Protein AF-A0A1I7YTK5-F1 (afdb_monomer)

Nearest PDB structures (foldseek):
  6ce1-assembly1_A-2  TM=3.017E-01  e=7.268E+00  Homo sapiens

Foldseek 3Di:
DDDDDDDDDDDDDPDPVPVVVVVVVVVDPPDDQDWDKAWDQWAQPDADKDWDDWDPDPVRLRVVLLVVVAQWWKWFDDDNITTIIHTPDRPDTDLDGDPGMIIMTIDNPDSPPVCVVDPVNQDFDDPVPDPDDGRRDPPVQLVPPDDDPDPPVVVVVSVVVSVVCCVSCVPCVNDVDDDDDDDDDDDDDPDPDDDLLVLLCVQPVVQWAFWWWWAQPVLRAIAIARDPVVQVPDPRIDTDDTQFIFRFVVSCVVRVVSCCVSQVQWAFWWFWDAVNYTDTDRDPDDPDPRTDTPTGTTTFAADACRSHQHQFWWWKAFPVSGYIDIHSDPVVVVCCQPPPPRGDPPGIDGPGTRTTGHHPPD

Radius of gyration: 27.4 Å; Cα contacts (8 Å, |Δi|>4): 571; chains: 1; bounding box: 79×46×79 Å

pLDDT: mean 74.3, std 21.89, range [24.55, 97.94]

Secondary structure (DSSP, 8-state):
--------------SSHHHHHHHHHHH---------EEEE-SEEEE--EEEEEEESSHHHHHHHHHHTT-SEEEEEEETTEEEEEEES---EEESSPPSSEEEEEE--S-TTSGGGG-GGG--B---TT-SS---B-THHHHH--SPP-S-HHHHHHHHHHHHHHHHHHSSTTTS--------------------HHHHHIIIIITS-EEEEEEEETTTTEEEEES-HHHHHTSTTEEE----EEEEEHHHHHHTHHHHHHH-TTPEEEEEEESSS-EEEES-S--SSTT-EEEEEEEEEBSSTTGGG--EEEEEEEETTTTEEEEES-HHHHHHHHHH-TTTSBTTEEEEEEEEEEB-S--

Mean predicted aligned error: 18.05 Å

Sequence (362 aa):
MAYVCRTSLPMMLLLRLHYLLRLMVLGSCVGAVRVRYSWVPVKIKAGFRDNKDFVANKEDCMLKAFGMRKIGFELEKDKDRLRCWILTEIQSFKGELSTNRDTYLIDLRDPNDEQCAKSSDIDGIWDRNSTNWPLLLVRKFFEGKEKCDLPSEMCVKMEKLRIHCRKKANNPKCVEEPKATTTTTSTTTTTTTLSREDEIKKYVLSNIETLYRAYNAKTAKHSYYYDEDKLNMFPGYAKQKAIGKALPYKAYEENIENIARLCPELVTIYDHHWQGMYVLNDAPKMPRPFWNIIGPFMMAATTKGYCKANIPVYRINSNTVNNAFYTTNKQDYNKMKTEDDRYKPGAGDDFGIVFYIWSTSY

Solvent-accessible surface area (backbone atoms only — not comparable to full-atom values): 21537 Å² total; per-residue (Å²): 139,89,84,86,83,88,81,89,80,85,93,82,74,88,77,76,45,63,66,55,47,58,53,50,68,72,73,64,76,80,70,84,86,53,80,52,65,31,74,43,88,42,31,74,67,44,59,54,64,49,83,45,69,77,35,95,50,67,67,57,42,50,51,54,22,51,77,68,73,29,59,20,35,35,40,34,62,58,84,98,40,37,35,27,32,36,37,77,42,83,74,43,73,33,94,51,68,49,93,53,47,51,33,34,37,40,58,84,66,69,56,81,40,77,69,74,70,42,69,88,75,60,52,47,65,85,60,92,82,53,95,64,76,64,64,60,55,55,57,70,79,54,62,62,83,64,84,73,85,57,62,68,73,55,37,53,52,50,46,52,49,30,52,50,45,49,67,53,46,72,28,74,90,68,37,91,72,81,91,76,93,76,91,79,87,81,83,84,75,88,71,84,78,70,53,72,66,57,48,45,43,66,63,47,66,70,49,45,40,54,28,34,33,28,40,20,80,91,69,67,36,42,38,64,44,58,57,65,68,66,54,68,68,42,88,70,43,45,82,51,73,66,57,35,20,35,32,38,35,68,54,43,63,80,38,40,75,59,42,48,71,77,40,64,76,53,40,55,27,26,34,25,41,44,94,93,29,49,44,84,36,72,60,97,70,72,98,54,102,68,61,47,71,76,43,78,44,26,44,36,20,75,46,81,50,46,92,66,12,60,40,52,32,34,38,39,29,21,69,76,66,66,28,61,48,74,38,50,50,66,64,62,50,50,43,40,43,72,72,34,80,48,34,18,86,90,30,24,52,83,59,52,70,73,34,13,31,28,67,85,79,128

InterPro domains:
  IPR043708 Domain of unknown function DUF5648 [PF18885] (211-339)

Organism: NCBI:txid37863

Structure (mmCIF, N/CA/C/O backbone):
data_AF-A0A1I7YTK5-F1
#
_entry.id   AF-A0A1I7YTK5-F1
#
loop_
_atom_site.group_PDB
_atom_site.id
_atom_site.type_symbol
_atom_site.label_atom_id
_atom_site.label_alt_id
_atom_site.label_comp_id
_atom_site.label_asym_id
_atom_site.label_entity_id
_atom_site.label_seq_id
_atom_site.pdbx_PDB_ins_code
_atom_site.Cartn_x
_atom_site.Cartn_y
_atom_site.Cartn_z
_atom_site.occupancy
_atom_site.B_iso_or_equiv
_atom_site.auth_seq_id
_atom_site.auth_comp_id
_atom_site.auth_asym_id
_atom_site.auth_atom_id
_atom_site.pdbx_PDB_model_num
ATOM 1 N N . MET A 1 1 ? 19.964 -10.242 36.909 1.00 28.56 1 MET A N 1
ATOM 2 C CA . MET A 1 1 ? 21.222 -9.895 36.211 1.00 28.56 1 MET A CA 1
ATOM 3 C C . MET A 1 1 ? 21.836 -11.209 35.757 1.00 28.56 1 MET A C 1
ATOM 5 O O . MET A 1 1 ? 22.184 -12.006 36.616 1.00 28.56 1 MET A O 1
ATOM 9 N N . ALA A 1 2 ? 21.839 -11.507 34.457 1.00 24.92 2 ALA A N 1
ATOM 10 C CA . ALA A 1 2 ? 22.414 -12.749 33.941 1.00 24.92 2 ALA A CA 1
ATOM 11 C C . ALA A 1 2 ? 23.827 -12.461 33.426 1.00 24.92 2 ALA A C 1
ATOM 13 O O . ALA A 1 2 ? 24.011 -11.574 32.594 1.00 24.92 2 ALA A O 1
ATOM 14 N N . TYR A 1 3 ? 24.813 -13.189 33.943 1.00 25.97 3 TYR A N 1
ATOM 15 C CA . TYR A 1 3 ? 26.183 -13.162 33.447 1.00 25.97 3 TYR A CA 1
ATOM 16 C C . TYR A 1 3 ? 26.381 -14.400 32.580 1.00 25.97 3 TYR A C 1
ATOM 18 O O . TYR A 1 3 ? 26.286 -15.519 33.078 1.00 25.97 3 TYR A O 1
ATOM 26 N N . VAL A 1 4 ? 26.653 -14.217 31.290 1.00 26.78 4 VAL A N 1
ATOM 27 C CA . VAL A 1 4 ? 27.060 -15.317 30.410 1.00 26.78 4 VAL A CA 1
ATOM 28 C C . VAL A 1 4 ? 28.472 -15.015 29.940 1.00 26.78 4 VAL A C 1
ATOM 30 O O . VAL A 1 4 ? 28.680 -14.194 29.054 1.00 26.78 4 VAL A O 1
ATOM 33 N N . CYS A 1 5 ? 29.446 -15.666 30.572 1.00 24.55 5 CYS A N 1
ATOM 34 C CA . CYS A 1 5 ? 30.845 -15.607 30.174 1.00 24.55 5 CYS A CA 1
ATOM 35 C C . CYS A 1 5 ? 31.200 -16.962 29.552 1.00 24.55 5 CYS A C 1
ATOM 37 O O . CYS A 1 5 ? 31.205 -17.980 30.243 1.00 24.55 5 CYS A O 1
ATOM 39 N N . ARG A 1 6 ? 31.426 -17.000 28.235 1.00 27.48 6 ARG A N 1
ATOM 40 C CA . ARG A 1 6 ? 31.892 -18.201 27.529 1.00 27.48 6 ARG A CA 1
ATOM 41 C C . ARG A 1 6 ? 33.383 -18.037 27.269 1.00 27.48 6 ARG A C 1
ATOM 43 O O . ARG A 1 6 ? 33.771 -17.276 26.390 1.00 27.48 6 ARG A O 1
ATOM 50 N N . THR A 1 7 ? 34.209 -18.758 28.016 1.00 30.70 7 THR A N 1
ATOM 51 C CA . THR A 1 7 ? 35.644 -18.871 27.748 1.00 30.70 7 THR A CA 1
ATOM 52 C C . THR A 1 7 ? 35.988 -20.331 27.482 1.00 30.70 7 THR A C 1
ATOM 54 O O . THR A 1 7 ? 35.776 -21.201 28.321 1.00 30.70 7 THR A O 1
ATOM 57 N N . SER A 1 8 ? 36.510 -20.612 26.287 1.00 35.53 8 SER A N 1
ATOM 58 C CA . SER A 1 8 ? 37.265 -21.834 26.013 1.00 35.53 8 SER A CA 1
ATOM 59 C C . SER A 1 8 ? 38.739 -21.458 25.939 1.00 35.53 8 SER A C 1
ATOM 61 O O . SER A 1 8 ? 39.108 -20.664 25.077 1.00 35.53 8 SER A O 1
ATOM 63 N N . LEU A 1 9 ? 39.577 -22.024 26.803 1.00 30.12 9 LEU A N 1
ATOM 64 C CA . LEU A 1 9 ? 41.024 -22.073 26.594 1.00 30.12 9 LEU A CA 1
ATOM 65 C C . LEU A 1 9 ? 41.603 -23.332 27.254 1.00 30.12 9 LEU A C 1
ATOM 67 O O . LEU A 1 9 ? 41.048 -23.805 28.249 1.00 30.12 9 LEU A O 1
ATOM 71 N N . PRO A 1 10 ? 42.679 -23.901 26.679 1.00 37.31 10 PRO A N 1
ATOM 72 C CA . PRO A 1 10 ? 43.205 -25.190 27.065 1.00 37.31 10 PRO A CA 1
ATOM 73 C C . PRO A 1 10 ? 44.098 -25.081 28.301 1.00 37.31 10 PRO A C 1
ATOM 75 O O . PRO A 1 10 ? 44.711 -24.061 28.609 1.00 37.31 10 PRO A O 1
ATOM 78 N N . MET A 1 11 ? 44.126 -26.196 29.011 1.00 41.75 11 MET A N 1
ATOM 79 C CA . MET A 1 11 ? 44.779 -26.430 30.283 1.00 41.75 11 MET A CA 1
ATOM 80 C C . MET A 1 11 ? 46.291 -26.585 30.087 1.00 41.75 11 MET A C 1
ATOM 82 O O . MET A 1 11 ? 46.703 -27.575 29.501 1.00 41.75 11 MET A O 1
ATOM 86 N N . MET A 1 12 ? 47.108 -25.647 30.586 1.00 39.41 12 MET A N 1
ATOM 87 C CA . MET A 1 12 ? 48.430 -25.927 31.179 1.00 39.41 12 MET A CA 1
ATOM 88 C C . MET A 1 12 ? 49.042 -24.676 31.853 1.00 39.41 12 MET A C 1
ATOM 90 O O . MET A 1 12 ? 48.881 -23.558 31.376 1.00 39.41 12 MET A O 1
ATOM 94 N N . LEU A 1 13 ? 49.773 -24.916 32.953 1.00 38.78 13 LEU A N 1
ATOM 95 C CA . LEU A 1 13 ? 50.497 -23.995 33.858 1.00 38.78 13 LEU A CA 1
ATOM 96 C C . LEU A 1 13 ? 49.686 -23.241 34.944 1.00 38.78 13 LEU A C 1
ATOM 98 O O . LEU A 1 13 ? 49.447 -22.036 34.894 1.00 38.78 13 LEU A O 1
ATOM 102 N N . LEU A 1 14 ? 49.383 -23.967 36.024 1.00 51.09 14 LEU A N 1
ATOM 103 C CA . LEU A 1 14 ? 49.039 -23.462 37.363 1.00 51.09 14 LEU A CA 1
ATOM 104 C C . LEU A 1 14 ? 50.363 -23.216 38.116 1.00 51.09 14 LEU A C 1
ATOM 106 O O . LEU A 1 14 ? 51.122 -24.151 38.313 1.00 51.09 14 LEU A O 1
ATOM 110 N N . LEU A 1 15 ? 50.809 -21.996 38.426 1.00 46.62 15 LEU A N 1
ATOM 111 C CA . LEU A 1 15 ? 50.506 -21.357 39.716 1.00 46.62 15 LEU A CA 1
ATOM 112 C C . LEU A 1 15 ? 50.834 -19.844 39.752 1.00 46.62 15 LEU A C 1
ATOM 114 O O . LEU A 1 15 ? 50.476 -19.170 40.711 1.00 46.62 15 LEU A O 1
ATOM 118 N N . ARG A 1 16 ? 51.443 -19.262 38.706 1.00 46.44 16 ARG A N 1
ATOM 119 C CA . ARG A 1 16 ? 51.562 -17.788 38.552 1.00 46.44 16 ARG A CA 1
ATOM 120 C C . ARG A 1 16 ? 50.394 -17.161 37.783 1.00 46.44 16 ARG A C 1
ATOM 122 O O . ARG A 1 16 ? 50.260 -15.942 37.726 1.00 46.44 16 ARG A O 1
ATOM 129 N N . LEU A 1 17 ? 49.505 -18.001 37.252 1.00 46.16 17 LEU A N 1
ATOM 130 C CA . LEU A 1 17 ? 48.358 -17.588 36.453 1.00 46.16 17 LEU A CA 1
ATOM 131 C C . LEU A 1 17 ? 47.194 -17.050 37.298 1.00 46.16 17 LEU A C 1
ATOM 133 O O . LEU A 1 17 ? 46.368 -16.329 36.769 1.00 46.16 17 LEU A O 1
ATOM 137 N N . HIS A 1 18 ? 47.112 -17.340 38.603 1.00 51.06 18 HIS A N 1
ATOM 138 C CA . HIS A 1 18 ? 45.971 -16.895 39.423 1.00 51.06 18 HIS A CA 1
ATOM 139 C C . HIS A 1 18 ? 45.934 -15.376 39.650 1.00 51.06 18 HIS A C 1
ATOM 141 O O . HIS A 1 18 ? 44.851 -14.793 39.693 1.00 51.06 18 HIS A O 1
ATOM 147 N N . TYR A 1 19 ? 47.094 -14.717 39.738 1.00 47.41 19 TYR A N 1
ATOM 148 C CA . TYR A 1 19 ? 47.154 -13.260 39.906 1.00 47.41 19 TYR A CA 1
ATOM 149 C C . TYR A 1 19 ? 46.875 -12.523 38.584 1.00 47.41 19 TYR A C 1
ATOM 151 O O . TYR A 1 19 ? 46.147 -11.533 38.564 1.00 47.41 19 TYR A O 1
ATOM 159 N N . LEU A 1 20 ? 47.362 -13.067 37.460 1.00 50.50 20 LEU A N 1
ATOM 160 C CA . LEU A 1 20 ? 47.074 -12.552 36.117 1.00 50.50 20 LEU A CA 1
ATOM 161 C C . LEU A 1 20 ? 45.645 -12.875 35.645 1.00 50.50 20 LEU A C 1
ATOM 163 O O . LEU A 1 20 ? 45.037 -12.032 34.995 1.00 50.50 20 LEU A O 1
ATOM 167 N N . LEU A 1 21 ? 45.051 -14.016 36.027 1.00 48.88 21 LEU A N 1
ATOM 168 C CA . LEU A 1 21 ? 43.628 -14.289 35.780 1.00 48.88 21 LEU A CA 1
ATOM 169 C C . LEU A 1 21 ? 42.733 -13.336 36.571 1.00 48.88 21 LEU A C 1
ATOM 171 O O . LEU A 1 21 ? 41.744 -12.868 36.024 1.00 48.88 21 LEU A O 1
ATOM 175 N N . ARG A 1 22 ? 43.065 -13.002 37.827 1.00 46.09 22 ARG A N 1
ATOM 176 C CA . ARG A 1 22 ? 42.280 -12.013 38.589 1.00 46.09 22 ARG A CA 1
ATOM 177 C C . ARG A 1 22 ? 42.326 -10.619 37.955 1.00 46.09 22 ARG A C 1
ATOM 179 O O . ARG A 1 22 ? 41.305 -9.940 37.954 1.00 46.09 22 ARG A O 1
ATOM 186 N N . LEU A 1 23 ? 43.456 -10.222 37.365 1.00 45.12 23 LEU A N 1
ATOM 187 C CA . LEU A 1 23 ? 43.572 -8.966 36.609 1.00 45.12 23 LEU A CA 1
ATOM 188 C C . LEU A 1 23 ? 42.879 -9.028 35.234 1.00 45.12 23 LEU A C 1
ATOM 190 O O . LEU A 1 23 ? 42.237 -8.057 34.841 1.00 45.12 23 LEU A O 1
ATOM 194 N N . MET A 1 24 ? 42.913 -10.164 34.528 1.00 46.66 24 MET A N 1
ATOM 195 C CA . MET A 1 24 ? 42.214 -10.315 33.241 1.00 46.66 24 MET A CA 1
ATOM 196 C C . MET A 1 24 ? 40.690 -10.466 33.376 1.00 46.66 24 MET A C 1
ATOM 198 O O . MET A 1 24 ? 39.962 -9.998 32.502 1.00 46.66 24 MET A O 1
ATOM 202 N N . VAL A 1 25 ? 40.187 -11.017 34.488 1.00 47.34 25 VAL A N 1
ATOM 203 C CA . VAL A 1 25 ? 38.741 -11.086 34.781 1.00 47.34 25 VAL A CA 1
ATOM 204 C C . VAL A 1 25 ? 38.149 -9.700 35.087 1.00 47.34 25 VAL A C 1
ATOM 206 O O . VAL A 1 25 ? 36.967 -9.480 34.844 1.00 47.34 25 VAL A O 1
ATOM 209 N N . LEU A 1 26 ? 38.956 -8.732 35.539 1.00 40.50 26 LEU A N 1
ATOM 210 C CA . LEU A 1 26 ? 38.514 -7.343 35.743 1.00 40.50 26 LEU A CA 1
ATOM 211 C C . LEU A 1 26 ? 38.653 -6.459 34.489 1.00 40.50 26 LEU A C 1
ATOM 213 O O . LEU A 1 26 ? 38.004 -5.420 34.408 1.00 40.50 26 LEU A O 1
ATOM 217 N N . GLY A 1 27 ? 39.468 -6.860 33.508 1.00 43.03 27 GLY A N 1
ATOM 218 C CA . GLY A 1 27 ? 39.818 -6.033 32.344 1.00 43.03 27 GLY A CA 1
ATOM 219 C C . GLY A 1 27 ? 39.028 -6.298 31.058 1.00 43.03 27 GLY A C 1
ATOM 220 O O . GLY A 1 27 ? 39.276 -5.630 30.060 1.00 43.03 27 GLY A O 1
ATOM 221 N N . SER A 1 28 ? 38.109 -7.270 31.033 1.00 40.69 28 SER A N 1
ATOM 222 C CA . SER A 1 28 ? 37.437 -7.680 29.786 1.00 40.69 28 SER A CA 1
ATOM 223 C C . SER A 1 28 ? 35.955 -8.047 29.942 1.00 40.69 28 SER A C 1
ATOM 225 O O . SER A 1 28 ? 35.427 -8.895 29.228 1.00 40.69 28 SER A O 1
ATOM 227 N N . CYS A 1 29 ? 35.225 -7.331 30.803 1.00 39.88 29 CYS A N 1
ATOM 228 C CA . CYS A 1 29 ? 33.770 -7.219 30.658 1.00 39.88 29 CYS A CA 1
ATOM 229 C C . CYS A 1 29 ? 33.456 -6.245 29.512 1.00 39.88 29 CYS A C 1
ATOM 231 O O . CYS A 1 29 ? 33.047 -5.106 29.733 1.00 39.88 29 CYS A O 1
ATOM 233 N N . VAL A 1 30 ? 33.690 -6.686 28.275 1.00 46.41 30 VAL A N 1
ATOM 234 C CA . VAL A 1 30 ? 33.248 -5.979 27.070 1.00 46.41 30 VAL A CA 1
ATOM 235 C C . VAL A 1 30 ? 31.716 -6.023 27.052 1.00 46.41 30 VAL A C 1
ATOM 237 O O . VAL A 1 30 ? 31.125 -7.035 26.700 1.00 46.41 30 VAL A O 1
ATOM 240 N N . GLY A 1 31 ? 31.089 -4.935 27.507 1.00 55.41 31 GLY A N 1
ATOM 241 C CA . GLY A 1 31 ? 29.672 -4.607 27.315 1.00 55.41 31 GLY A CA 1
ATOM 242 C C . GLY A 1 31 ? 28.661 -5.599 27.899 1.00 55.41 31 GLY A C 1
ATOM 243 O O . GLY A 1 31 ? 28.157 -6.475 27.200 1.00 55.41 31 GLY A O 1
ATOM 244 N N . ALA A 1 32 ? 28.262 -5.417 29.161 1.00 63.09 32 ALA A N 1
ATOM 245 C CA . ALA A 1 32 ? 27.055 -6.072 29.665 1.00 63.09 32 ALA A CA 1
ATOM 246 C C . ALA A 1 32 ? 25.820 -5.504 28.940 1.00 63.09 32 ALA A C 1
ATOM 248 O O . ALA A 1 32 ? 25.505 -4.324 29.088 1.00 63.09 32 ALA A O 1
ATOM 249 N N . VAL A 1 33 ? 25.107 -6.339 28.179 1.00 69.62 33 VAL A N 1
ATOM 250 C CA . VAL A 1 33 ? 23.875 -5.930 27.488 1.00 69.62 33 VAL A CA 1
ATOM 251 C C . VAL A 1 33 ? 22.766 -5.709 28.519 1.00 69.62 33 VAL A C 1
ATOM 253 O O . VAL A 1 33 ? 22.344 -6.641 29.207 1.00 69.62 33 VAL A O 1
ATOM 256 N N . ARG A 1 34 ? 22.282 -4.468 28.627 1.00 73.88 34 ARG A N 1
ATOM 257 C CA . ARG A 1 34 ? 21.150 -4.092 29.484 1.00 73.88 34 ARG A CA 1
ATOM 258 C C . ARG A 1 34 ? 19.881 -4.020 28.645 1.00 73.88 34 ARG A C 1
ATOM 260 O O . ARG A 1 34 ? 19.768 -3.170 27.778 1.00 73.88 34 ARG A O 1
ATOM 267 N N . VAL A 1 35 ? 18.914 -4.896 28.906 1.00 73.62 35 VAL A N 1
ATOM 268 C CA . VAL A 1 35 ? 17.623 -4.884 28.200 1.00 73.62 35 VAL A CA 1
ATOM 269 C C . VAL A 1 35 ? 16.539 -4.372 29.144 1.00 73.62 35 VAL A C 1
ATOM 271 O O . VAL A 1 35 ? 16.323 -4.952 30.210 1.00 73.62 35 VAL A O 1
ATOM 274 N N . ARG A 1 36 ? 15.851 -3.293 28.755 1.00 78.31 36 ARG A N 1
ATOM 275 C CA . ARG A 1 36 ? 14.663 -2.791 29.462 1.00 78.31 36 ARG A CA 1
ATOM 276 C C . ARG A 1 36 ? 13.427 -3.532 28.950 1.00 78.31 36 ARG A C 1
ATOM 278 O O . ARG A 1 36 ? 13.271 -3.743 27.748 1.00 78.31 36 ARG A O 1
ATOM 285 N N . TYR A 1 37 ? 12.544 -3.931 29.857 1.00 81.94 37 TYR A N 1
ATOM 286 C CA . TYR A 1 37 ? 11.303 -4.620 29.511 1.00 81.94 37 TYR A CA 1
ATOM 287 C C . TYR A 1 37 ? 10.185 -4.279 30.501 1.00 81.94 37 TYR A C 1
ATOM 289 O O . TYR A 1 37 ? 10.437 -3.783 31.597 1.00 81.94 37 TYR A O 1
ATOM 297 N N . SER A 1 38 ? 8.940 -4.531 30.109 1.00 79.56 38 SER A N 1
ATOM 298 C CA . SER A 1 38 ? 7.736 -4.297 30.912 1.00 79.56 38 SER A CA 1
ATOM 299 C C . SER A 1 38 ? 6.816 -5.507 30.849 1.00 79.56 38 SER A C 1
ATOM 301 O O . SER A 1 38 ? 6.538 -6.008 29.764 1.00 79.56 38 SER A O 1
ATOM 303 N N . TRP A 1 39 ? 6.329 -5.975 31.998 1.00 83.56 39 TRP A N 1
ATOM 304 C CA . TRP A 1 39 ? 5.303 -7.019 32.053 1.00 83.56 39 TRP A CA 1
ATOM 305 C C . TRP A 1 39 ? 3.930 -6.443 31.703 1.00 83.56 39 TRP A C 1
ATOM 307 O O . TRP A 1 39 ? 3.589 -5.328 32.098 1.00 83.56 39 TRP A O 1
ATOM 317 N N . VAL A 1 40 ? 3.144 -7.209 30.954 1.00 80.19 40 VAL A N 1
ATOM 318 C CA . VAL A 1 40 ? 1.818 -6.826 30.483 1.00 80.19 40 VAL A CA 1
ATOM 319 C C . VAL A 1 40 ? 0.800 -7.842 31.009 1.00 80.19 40 VAL A C 1
ATOM 321 O O . VAL A 1 40 ? 0.777 -8.978 30.530 1.00 80.19 40 VAL A O 1
ATOM 324 N N . PRO A 1 41 ? -0.070 -7.457 31.963 1.00 76.75 41 PRO A N 1
ATOM 325 C CA . PRO A 1 41 ? -1.015 -8.364 32.617 1.00 76.75 41 PRO A CA 1
ATOM 326 C C . PRO A 1 41 ? -2.270 -8.637 31.764 1.00 76.75 41 PRO A C 1
ATOM 328 O O . PRO A 1 41 ? -3.387 -8.667 32.271 1.00 76.75 41 PRO A O 1
ATOM 331 N N . VAL A 1 42 ? -2.121 -8.800 30.447 1.00 73.19 42 VAL A N 1
ATOM 332 C CA . VAL A 1 42 ? -3.224 -9.111 29.523 1.00 73.19 42 VAL A CA 1
ATOM 333 C C . VAL A 1 42 ? -2.747 -10.047 28.416 1.00 73.19 42 VAL A C 1
ATOM 335 O O . VAL A 1 42 ? -1.610 -9.961 27.958 1.00 73.19 42 VAL A O 1
ATOM 338 N N . LYS A 1 43 ? -3.620 -10.951 27.961 1.00 76.50 43 LYS A N 1
ATOM 339 C CA . LYS A 1 43 ? -3.305 -11.893 26.875 1.00 76.50 43 LYS A CA 1
ATOM 340 C C . LYS A 1 43 ? -3.282 -11.179 25.521 1.00 76.50 43 LYS A C 1
ATOM 342 O O . LYS A 1 43 ? -4.088 -10.289 25.286 1.00 76.50 43 LYS A O 1
ATOM 347 N N . ILE A 1 44 ? -2.450 -11.605 24.573 1.00 74.00 44 ILE A N 1
ATOM 348 C CA . ILE A 1 44 ? -2.526 -11.114 23.185 1.00 74.00 44 ILE A CA 1
ATOM 349 C C . ILE A 1 44 ? -3.542 -11.956 22.401 1.00 74.00 44 ILE A C 1
ATOM 351 O O . ILE A 1 44 ? -3.405 -13.177 22.304 1.00 74.00 44 ILE A O 1
ATOM 355 N N . LYS A 1 45 ? -4.589 -11.304 21.875 1.00 63.78 45 LYS A N 1
ATOM 356 C CA . LYS A 1 45 ? -5.755 -11.943 21.233 1.00 63.78 45 LYS A CA 1
ATOM 357 C C . LYS A 1 45 ? -5.449 -12.422 19.813 1.00 63.78 45 LYS A C 1
ATOM 359 O O . LYS A 1 45 ? -5.916 -13.487 19.426 1.00 63.78 45 LYS A O 1
ATOM 364 N N . ALA A 1 46 ? -4.687 -11.632 19.061 1.00 54.34 46 ALA A N 1
ATOM 365 C CA . ALA A 1 46 ? -4.319 -11.910 17.681 1.00 54.34 46 ALA A CA 1
ATOM 366 C C . ALA A 1 46 ? -2.912 -11.363 17.403 1.00 54.34 46 ALA A C 1
ATOM 368 O O . ALA A 1 46 ? -2.546 -10.280 17.873 1.00 54.34 46 ALA A O 1
ATOM 369 N N . GLY A 1 47 ? -2.111 -12.157 16.704 1.00 60.91 47 GLY A N 1
ATOM 370 C CA . GLY A 1 47 ? -0.719 -11.864 16.401 1.00 60.91 47 GLY A CA 1
ATOM 371 C C . GLY A 1 47 ? 0.014 -13.121 15.955 1.00 60.91 47 GLY A C 1
ATOM 372 O O . GLY A 1 47 ? -0.322 -14.230 16.384 1.00 60.91 47 GLY A O 1
ATOM 373 N N . PHE A 1 48 ? 1.014 -12.943 15.100 1.00 70.31 48 PHE A N 1
ATOM 374 C CA . PHE A 1 48 ? 1.918 -14.020 14.730 1.00 70.31 48 PHE A CA 1
ATOM 375 C C . PHE A 1 48 ? 2.899 -14.278 15.876 1.00 70.31 48 PHE A C 1
ATOM 377 O O . PHE A 1 48 ? 3.433 -13.357 16.506 1.00 70.31 48 PHE A O 1
ATOM 384 N N . ARG A 1 49 ? 3.076 -15.560 16.182 1.00 81.06 49 ARG A N 1
ATOM 385 C CA . ARG A 1 49 ? 3.941 -16.035 17.254 1.00 81.06 49 ARG A CA 1
ATOM 386 C C . ARG A 1 49 ? 4.889 -17.039 16.648 1.00 81.06 49 ARG A C 1
ATOM 388 O O . ARG A 1 49 ? 4.449 -18.078 16.160 1.00 81.06 49 ARG A O 1
ATOM 395 N N . ASP A 1 50 ? 6.175 -16.756 16.742 1.00 80.31 50 ASP A N 1
ATOM 396 C CA . ASP A 1 50 ? 7.166 -17.773 16.448 1.00 80.31 50 ASP A CA 1
ATOM 397 C C . ASP A 1 50 ? 7.358 -18.594 17.718 1.00 80.31 50 ASP A C 1
ATOM 399 O O . ASP A 1 50 ? 7.890 -18.095 18.717 1.00 80.31 50 ASP A O 1
ATOM 403 N N . ASN A 1 51 ? 6.899 -19.848 17.690 1.00 77.06 51 ASN A N 1
ATOM 404 C CA . ASN A 1 51 ? 7.220 -20.799 18.745 1.00 77.06 51 ASN A CA 1
ATOM 405 C C . ASN A 1 51 ? 8.737 -20.976 18.776 1.00 77.06 51 ASN A C 1
ATOM 407 O O . ASN A 1 51 ? 9.347 -21.324 17.760 1.00 77.06 51 ASN A O 1
ATOM 411 N N . LYS A 1 52 ? 9.343 -20.722 19.930 1.00 70.94 52 LYS A N 1
ATOM 412 C CA . LYS A 1 52 ? 10.748 -21.009 20.165 1.00 70.94 52 LYS A CA 1
ATOM 413 C C . LYS A 1 52 ? 10.858 -22.049 21.271 1.00 70.94 52 LYS A C 1
ATOM 415 O O . LYS A 1 52 ? 9.964 -22.214 22.096 1.00 70.94 52 LYS A O 1
ATOM 420 N N . ASP A 1 53 ? 11.971 -22.770 21.223 1.00 88.06 53 ASP A N 1
ATOM 421 C CA . ASP A 1 53 ? 12.312 -23.858 22.136 1.00 88.06 53 ASP A CA 1
ATOM 422 C C . ASP A 1 53 ? 12.134 -23.480 23.613 1.00 88.06 53 ASP A C 1
ATOM 424 O O . ASP A 1 53 ? 12.026 -22.306 23.984 1.00 88.06 53 ASP A O 1
ATOM 428 N N . PHE A 1 54 ? 12.148 -24.495 24.472 1.00 94.00 54 PHE A N 1
ATOM 429 C CA . PHE A 1 54 ? 12.179 -24.288 25.913 1.00 94.00 54 PHE A CA 1
ATOM 430 C C . PHE A 1 54 ? 13.399 -23.454 26.324 1.00 94.00 54 PHE A C 1
ATOM 432 O O . PHE A 1 54 ? 14.499 -23.631 25.799 1.00 94.00 54 PHE A O 1
ATOM 439 N N . VAL A 1 55 ? 13.187 -22.554 27.278 1.00 94.38 55 VAL A N 1
ATOM 440 C CA . VAL A 1 55 ? 14.216 -21.700 27.877 1.00 94.38 55 VAL A CA 1
ATOM 441 C C . VAL A 1 55 ? 14.363 -22.039 29.356 1.00 94.38 55 VAL A C 1
ATOM 443 O O . VAL A 1 55 ? 13.411 -22.511 29.981 1.00 94.38 55 VAL A O 1
ATOM 446 N N . ALA A 1 56 ? 15.547 -21.807 29.924 1.00 91.88 56 ALA A N 1
ATOM 447 C CA . ALA A 1 56 ? 15.777 -22.091 31.339 1.00 91.88 56 ALA A CA 1
ATOM 448 C C . ALA A 1 56 ? 15.114 -21.037 32.238 1.00 91.88 56 ALA A C 1
ATOM 450 O O . ALA A 1 56 ? 14.646 -21.347 33.330 1.00 91.88 56 ALA A O 1
ATOM 451 N N . ASN A 1 57 ? 15.064 -19.787 31.776 1.00 90.88 57 ASN A N 1
ATOM 452 C CA . ASN A 1 57 ? 14.526 -18.656 32.523 1.00 90.88 57 ASN A CA 1
ATOM 453 C C . ASN A 1 57 ? 13.952 -17.578 31.580 1.00 90.88 57 ASN A C 1
ATOM 455 O O . ASN A 1 57 ? 13.965 -17.698 30.352 1.00 90.88 57 ASN A O 1
ATOM 459 N N . LYS A 1 58 ? 13.414 -16.511 32.174 1.00 92.69 58 LYS A N 1
ATOM 460 C CA . LYS A 1 58 ? 12.849 -15.363 31.454 1.00 92.69 58 LYS A CA 1
ATOM 461 C C . LYS A 1 58 ? 13.918 -14.584 30.690 1.00 92.69 58 LYS A C 1
ATOM 463 O O . LYS A 1 58 ? 13.659 -14.130 29.577 1.00 92.69 58 LYS A O 1
ATOM 468 N N . GLU A 1 59 ? 15.092 -14.415 31.286 1.00 90.25 59 GLU A N 1
ATOM 469 C CA . GLU A 1 59 ? 16.206 -13.649 30.736 1.00 90.25 59 GLU A CA 1
ATOM 470 C C . GLU A 1 59 ? 16.679 -14.230 29.395 1.00 90.25 59 GLU A C 1
ATOM 472 O O . GLU A 1 59 ? 16.917 -13.469 28.459 1.00 90.25 59 GLU A O 1
ATOM 477 N N . ASP A 1 60 ? 16.705 -15.555 29.251 1.00 91.62 60 ASP A N 1
ATOM 478 C CA . ASP A 1 60 ? 17.042 -16.238 27.998 1.00 91.62 60 ASP A CA 1
ATOM 479 C C . ASP A 1 60 ? 16.049 -15.899 26.874 1.00 91.62 60 ASP A C 1
ATOM 481 O O . ASP A 1 60 ? 16.445 -15.580 25.749 1.00 91.62 60 ASP A O 1
ATOM 485 N N . CYS A 1 61 ? 14.744 -15.927 27.170 1.00 93.88 61 CYS A N 1
ATOM 486 C CA . CYS A 1 61 ? 13.708 -15.570 26.197 1.00 93.88 61 CYS A CA 1
ATOM 487 C C . CYS A 1 61 ? 13.772 -14.083 25.828 1.00 93.88 61 CYS A C 1
ATOM 489 O O . CYS A 1 61 ? 13.667 -13.729 24.652 1.00 93.88 61 CYS A O 1
ATOM 491 N N . MET A 1 62 ? 14.018 -13.219 26.817 1.00 92.69 62 MET A N 1
ATOM 492 C CA . MET A 1 62 ? 14.196 -11.782 26.621 1.00 92.69 62 MET A CA 1
ATOM 493 C C . MET A 1 62 ? 15.392 -11.476 25.714 1.00 92.69 62 MET A C 1
ATOM 495 O O . MET A 1 62 ? 15.249 -10.716 24.760 1.00 92.69 62 MET A O 1
ATOM 499 N N . LEU A 1 63 ? 16.558 -12.077 25.969 1.00 88.06 63 LEU A N 1
ATOM 500 C CA . LEU A 1 63 ? 17.755 -11.881 25.147 1.00 88.06 63 LEU A CA 1
ATOM 501 C C . LEU A 1 63 ? 17.548 -12.409 23.723 1.00 88.06 63 LEU A C 1
ATOM 503 O O . LEU A 1 63 ? 17.956 -11.756 22.763 1.00 88.06 63 LEU A O 1
ATOM 507 N N . LYS A 1 64 ? 16.851 -13.543 23.569 1.00 90.88 64 LYS A N 1
ATOM 508 C CA . LYS A 1 64 ? 16.473 -14.088 22.257 1.00 90.88 64 LYS A CA 1
ATOM 509 C C . LYS A 1 64 ? 15.564 -13.119 21.495 1.00 90.88 64 LYS A C 1
ATOM 511 O O . LYS A 1 64 ? 15.825 -12.818 20.332 1.00 90.88 64 LYS A O 1
ATOM 516 N N . ALA A 1 65 ? 14.538 -12.583 22.151 1.00 91.06 65 ALA A N 1
ATOM 517 C CA . ALA A 1 65 ? 13.632 -11.594 21.573 1.00 91.06 65 ALA A CA 1
ATOM 518 C C . ALA A 1 65 ? 14.350 -10.283 21.200 1.00 91.06 65 ALA A C 1
ATOM 520 O O . ALA A 1 65 ? 14.156 -9.765 20.097 1.00 91.06 65 ALA A O 1
ATOM 521 N N . PHE A 1 66 ? 15.222 -9.784 22.081 1.00 86.44 66 PHE A N 1
ATOM 522 C CA . PHE A 1 66 ? 16.007 -8.568 21.871 1.00 86.44 66 PHE A CA 1
ATOM 523 C C . PHE A 1 66 ? 16.997 -8.715 20.709 1.00 86.44 66 PHE A C 1
ATOM 525 O O . PHE A 1 66 ? 17.022 -7.866 19.820 1.00 86.44 66 PHE A O 1
ATOM 532 N N . GLY A 1 67 ? 17.739 -9.827 20.639 1.00 85.00 67 GLY A N 1
ATOM 533 C CA . GLY A 1 67 ? 18.650 -10.123 19.525 1.00 85.00 67 GLY A CA 1
ATOM 534 C C . GLY A 1 67 ? 17.935 -10.229 18.172 1.00 85.00 67 GLY A C 1
ATOM 535 O O . GLY A 1 67 ? 18.495 -9.881 17.137 1.00 85.00 67 GLY A O 1
ATOM 536 N N . MET A 1 68 ? 16.658 -10.625 18.177 1.00 85.81 68 MET A N 1
ATOM 537 C CA . MET A 1 68 ? 15.784 -10.629 16.997 1.00 85.81 68 MET A CA 1
ATOM 538 C C . MET A 1 68 ? 15.097 -9.275 16.727 1.00 85.81 68 MET A C 1
ATOM 540 O O . MET A 1 68 ? 14.274 -9.183 15.809 1.00 85.81 68 MET A O 1
ATOM 544 N N . ARG A 1 69 ? 15.398 -8.241 17.527 1.00 81.94 69 ARG A N 1
ATOM 545 C CA . ARG A 1 69 ? 14.780 -6.903 17.514 1.00 81.94 69 ARG A CA 1
ATOM 546 C C . ARG A 1 69 ? 13.251 -6.955 17.559 1.00 81.94 69 ARG A C 1
ATOM 548 O O . ARG A 1 69 ? 12.566 -6.341 16.738 1.00 81.94 69 ARG A O 1
ATOM 555 N N . LYS A 1 70 ? 12.705 -7.739 18.490 1.00 88.25 70 LYS A N 1
ATOM 556 C CA . LYS A 1 70 ? 11.259 -7.928 18.671 1.00 88.25 70 LYS A CA 1
ATOM 557 C C . LYS A 1 70 ? 10.749 -7.129 19.860 1.00 88.25 70 LYS A C 1
ATOM 559 O O . LYS A 1 70 ? 11.391 -7.075 20.900 1.00 88.25 70 LYS A O 1
ATOM 564 N N . ILE A 1 71 ? 9.568 -6.538 19.692 1.00 82.75 71 ILE A N 1
ATOM 565 C CA . ILE A 1 71 ? 8.950 -5.634 20.674 1.00 82.75 71 ILE A CA 1
ATOM 566 C C . ILE A 1 71 ? 8.352 -6.362 21.884 1.00 82.75 71 ILE A C 1
ATOM 568 O O . ILE A 1 71 ? 7.908 -5.710 22.822 1.00 82.75 71 ILE A O 1
ATOM 572 N N . GLY A 1 72 ? 8.325 -7.696 21.883 1.00 90.06 72 GLY A N 1
ATOM 573 C CA . GLY A 1 72 ? 7.861 -8.464 23.028 1.00 90.06 72 GLY A CA 1
ATOM 574 C C . GLY A 1 72 ? 8.036 -9.973 22.892 1.00 90.06 72 GLY A C 1
ATOM 575 O O . GLY A 1 72 ? 8.370 -10.501 21.827 1.00 90.06 72 GLY A O 1
ATOM 576 N N . PHE A 1 73 ? 7.786 -10.658 24.000 1.00 93.19 73 PHE A N 1
ATOM 577 C CA . PHE A 1 73 ? 7.769 -12.110 24.112 1.00 93.19 73 PHE A CA 1
ATOM 578 C C . PHE A 1 73 ? 6.717 -12.552 25.134 1.00 93.19 73 PHE A C 1
ATOM 580 O O . PHE A 1 73 ? 6.333 -11.782 26.014 1.00 93.19 73 PHE A O 1
ATOM 587 N N . GLU A 1 74 ? 6.257 -13.794 25.033 1.00 93.69 74 GLU A N 1
ATOM 588 C CA . GLU A 1 74 ? 5.475 -14.445 26.081 1.00 93.69 74 GLU A CA 1
ATOM 589 C C . GLU A 1 74 ? 6.248 -15.640 26.641 1.00 93.69 74 GLU A C 1
ATOM 591 O O . GLU A 1 74 ? 6.951 -16.346 25.915 1.00 93.69 74 GLU A O 1
ATOM 596 N N . LEU A 1 75 ? 6.086 -15.887 27.935 1.00 94.12 75 LEU A N 1
ATOM 597 C CA . LEU A 1 75 ? 6.494 -17.125 28.581 1.00 94.12 75 LEU A CA 1
ATOM 598 C C . LEU A 1 75 ? 5.255 -17.933 28.904 1.00 94.12 75 LEU A C 1
ATOM 600 O O . LEU A 1 75 ? 4.350 -17.433 29.561 1.00 94.12 75 LEU A O 1
ATOM 604 N N . GLU A 1 76 ? 5.227 -19.182 28.470 1.00 94.00 76 GLU A N 1
ATOM 605 C CA . GLU A 1 76 ? 4.197 -20.138 28.849 1.00 94.00 76 GLU A CA 1
ATOM 606 C C . GLU A 1 76 ? 4.784 -21.170 29.806 1.00 94.00 76 GLU A C 1
ATOM 608 O O . GLU A 1 76 ? 5.795 -21.807 29.499 1.00 94.00 76 GLU A O 1
ATOM 613 N N . LYS A 1 77 ? 4.147 -21.334 30.968 1.00 92.75 77 LYS A N 1
ATOM 614 C CA . LYS A 1 77 ? 4.500 -22.390 31.918 1.00 92.75 77 LYS A CA 1
ATOM 615 C C . LYS A 1 77 ? 3.920 -23.709 31.417 1.00 92.75 77 LYS A C 1
ATOM 617 O O . LYS A 1 77 ? 2.703 -23.878 31.369 1.00 92.75 77 LYS A O 1
ATOM 622 N N . ASP A 1 78 ? 4.802 -24.625 31.038 1.00 91.38 78 ASP A N 1
ATOM 623 C CA . ASP A 1 78 ? 4.478 -25.974 30.576 1.00 91.38 78 ASP A CA 1
ATOM 624 C C . ASP A 1 78 ? 5.154 -26.974 31.523 1.00 91.38 78 ASP A C 1
ATOM 626 O O . ASP A 1 78 ? 6.316 -27.356 31.339 1.00 91.38 78 ASP A O 1
ATOM 630 N N . LYS A 1 79 ? 4.423 -27.345 32.585 1.00 90.44 79 LYS A N 1
ATOM 631 C CA . LYS A 1 79 ? 4.935 -28.110 33.738 1.00 90.44 79 LYS A CA 1
ATOM 632 C C . LYS A 1 79 ? 6.112 -27.371 34.398 1.00 90.44 79 LYS A C 1
ATOM 634 O O . LYS A 1 79 ? 5.964 -26.203 34.748 1.00 90.44 79 LYS A O 1
ATOM 639 N N . ASP A 1 80 ? 7.270 -28.020 34.512 1.00 91.81 80 ASP A N 1
ATOM 640 C CA . ASP A 1 80 ? 8.499 -27.469 35.104 1.00 91.81 80 ASP A CA 1
ATOM 641 C C . ASP A 1 80 ? 9.380 -26.714 34.095 1.00 91.81 80 ASP A C 1
ATOM 643 O O . ASP A 1 80 ? 10.523 -26.369 34.392 1.00 91.81 80 ASP A O 1
ATOM 647 N N . ARG A 1 81 ? 8.890 -26.486 32.869 1.00 92.75 81 ARG A N 1
ATOM 648 C CA . ARG A 1 81 ? 9.646 -25.811 31.810 1.00 92.75 81 ARG A CA 1
ATOM 649 C C . ARG A 1 81 ? 8.949 -24.539 31.354 1.00 92.75 81 ARG A C 1
ATOM 651 O O . ARG A 1 81 ? 7.722 -24.438 31.345 1.00 92.75 81 ARG A O 1
ATOM 658 N N . LEU A 1 82 ? 9.755 -23.577 30.915 1.00 94.56 82 LEU A N 1
ATOM 659 C CA . LEU A 1 82 ? 9.280 -22.331 30.327 1.00 94.56 82 LEU A CA 1
ATOM 660 C C . LEU A 1 82 ? 9.388 -22.417 28.809 1.00 94.56 82 LEU A C 1
ATOM 662 O O . LEU A 1 82 ? 10.468 -22.634 28.260 1.00 94.56 82 LEU A O 1
ATOM 666 N N . ARG A 1 83 ? 8.264 -22.248 28.115 1.00 95.25 83 ARG A N 1
ATOM 667 C CA . ARG A 1 83 ? 8.230 -22.140 26.657 1.00 95.25 83 ARG A CA 1
ATOM 668 C C . ARG A 1 83 ? 8.248 -20.670 26.256 1.00 95.25 83 ARG A C 1
ATOM 670 O O . ARG A 1 83 ? 7.448 -19.882 26.756 1.00 95.25 83 ARG A O 1
ATOM 677 N N . CYS A 1 84 ? 9.163 -20.316 25.361 1.00 95.25 84 CYS A N 1
ATOM 678 C CA . CYS A 1 84 ? 9.360 -18.948 24.900 1.00 95.25 84 CYS A CA 1
ATOM 679 C C . CYS A 1 84 ? 8.611 -18.705 23.586 1.00 95.25 84 CYS A C 1
ATOM 681 O O . CYS A 1 84 ? 8.855 -19.374 22.583 1.00 95.25 84 CYS A O 1
ATOM 683 N N . TRP A 1 85 ? 7.736 -17.708 23.565 1.00 93.50 85 TRP A N 1
ATOM 684 C CA . TRP A 1 85 ? 7.021 -17.278 22.369 1.00 93.50 85 TRP A CA 1
ATOM 685 C C . TRP A 1 85 ? 7.495 -15.890 21.969 1.00 93.50 85 TRP A C 1
ATOM 687 O O . TRP A 1 85 ? 7.358 -14.938 22.732 1.00 93.50 85 TRP A O 1
ATOM 697 N N . ILE A 1 86 ? 8.031 -15.749 20.761 1.00 93.12 86 ILE A N 1
ATOM 698 C CA . ILE A 1 86 ? 8.492 -14.452 20.270 1.00 93.12 86 ILE A CA 1
ATOM 699 C C . ILE A 1 86 ? 7.352 -13.772 19.518 1.00 93.12 86 ILE A C 1
ATOM 701 O O . ILE A 1 86 ? 6.820 -14.324 18.552 1.00 93.12 86 ILE A O 1
ATOM 705 N N . LEU A 1 87 ? 6.978 -12.570 19.958 1.00 88.75 87 LEU A N 1
ATOM 706 C CA . LEU A 1 87 ? 5.887 -11.814 19.356 1.00 88.75 87 LEU A CA 1
ATOM 707 C C . LEU A 1 87 ? 6.405 -11.105 18.107 1.00 88.75 87 LEU A C 1
ATOM 709 O O . LEU A 1 87 ? 7.190 -10.156 18.187 1.00 88.75 87 LEU A O 1
ATOM 713 N N . THR A 1 88 ? 5.992 -11.575 16.932 1.00 79.38 88 THR A N 1
ATOM 714 C CA . THR A 1 88 ? 6.375 -10.939 15.666 1.00 79.38 88 THR A CA 1
ATOM 715 C C . THR A 1 88 ? 5.440 -9.797 15.301 1.00 79.38 88 THR A C 1
ATOM 717 O O . THR A 1 88 ? 5.870 -8.867 14.622 1.00 79.38 88 THR A O 1
ATOM 720 N N . GLU A 1 89 ? 4.198 -9.852 15.781 1.00 76.19 89 GLU A N 1
ATOM 721 C CA . GLU A 1 89 ? 3.172 -8.835 15.592 1.00 76.19 89 GLU A CA 1
ATOM 722 C C . GLU A 1 89 ? 2.188 -8.862 16.770 1.00 76.19 89 GLU A C 1
ATOM 724 O O . GLU A 1 89 ? 1.797 -9.934 17.231 1.00 76.19 89 GLU A O 1
ATOM 729 N N . ILE A 1 90 ? 1.779 -7.687 17.253 1.00 76.56 90 ILE A N 1
ATOM 730 C CA . ILE A 1 90 ? 0.768 -7.537 18.306 1.00 76.56 90 ILE A CA 1
ATOM 731 C C . ILE A 1 90 ? -0.409 -6.786 17.690 1.00 76.56 90 ILE A C 1
ATOM 733 O O . ILE A 1 90 ? -0.313 -5.582 17.467 1.00 76.56 90 ILE A O 1
ATOM 737 N N . GLN A 1 91 ? -1.512 -7.481 17.405 1.00 69.56 91 GLN A N 1
ATOM 738 C CA . GLN A 1 91 ? -2.687 -6.845 16.796 1.00 69.56 91 GLN A CA 1
ATOM 739 C C . GLN A 1 91 ? -3.653 -6.312 17.855 1.00 69.56 91 GLN A C 1
ATOM 741 O O . GLN A 1 91 ? -4.235 -5.244 17.693 1.00 69.56 91 GLN A O 1
ATOM 746 N N . SER A 1 92 ? -3.853 -7.054 18.948 1.00 72.12 92 SER A N 1
ATOM 747 C CA . SER A 1 92 ? -4.746 -6.643 20.039 1.00 72.12 92 SER A CA 1
ATOM 748 C C . SER A 1 92 ? -4.519 -7.430 21.330 1.00 72.12 92 SER A C 1
ATOM 750 O O . SER A 1 92 ? -4.008 -8.553 21.314 1.00 72.12 92 SER A O 1
ATOM 752 N N . PHE A 1 93 ? -4.971 -6.863 22.451 1.00 75.38 93 PHE A N 1
ATOM 753 C CA . PHE A 1 93 ? -5.003 -7.524 23.756 1.00 75.38 93 PHE A CA 1
ATOM 754 C C . PHE A 1 93 ? -6.412 -8.041 24.080 1.00 75.38 93 PHE A C 1
ATOM 756 O O . PHE A 1 93 ? -7.422 -7.406 23.769 1.00 75.38 93 PHE A O 1
ATOM 763 N N . LYS A 1 94 ? -6.489 -9.203 24.725 1.00 75.06 94 LYS A N 1
ATOM 764 C CA . LYS A 1 94 ? -7.679 -9.759 25.364 1.00 75.06 94 LYS A CA 1
ATOM 765 C C . LYS A 1 94 ? -7.621 -9.356 26.838 1.00 75.06 94 LYS A C 1
ATOM 767 O O . LYS A 1 94 ? -6.632 -9.633 27.505 1.00 75.06 94 LYS A O 1
ATOM 772 N N . GLY A 1 95 ? -8.678 -8.728 27.349 1.00 63.56 95 GLY A N 1
ATOM 773 C CA . GLY A 1 95 ? -8.736 -8.218 28.729 1.00 63.56 95 GLY A CA 1
ATOM 774 C C . GLY A 1 95 ? -8.805 -9.283 29.831 1.00 63.56 95 GLY A C 1
ATOM 775 O O . GLY A 1 95 ? -9.099 -8.944 30.969 1.00 63.56 95 GLY A O 1
ATOM 776 N N . GLU A 1 96 ? -8.582 -10.553 29.502 1.00 73.56 96 GLU A N 1
ATOM 777 C CA . GLU A 1 96 ? -8.477 -11.635 30.477 1.00 73.56 96 GLU A CA 1
ATOM 778 C C . GLU A 1 96 ? -7.000 -11.849 30.821 1.00 73.56 96 GLU A C 1
ATOM 780 O O . GLU A 1 96 ? -6.150 -11.943 29.926 1.00 73.56 96 GLU A O 1
ATOM 785 N N . LEU A 1 97 ? -6.713 -11.952 32.118 1.00 71.38 97 LEU A N 1
ATOM 786 C CA . LEU A 1 97 ? -5.426 -12.420 32.620 1.00 71.38 97 LEU A CA 1
ATOM 787 C C . LEU A 1 97 ? -5.195 -13.853 32.130 1.00 71.38 97 LEU A C 1
ATOM 789 O O . LEU A 1 97 ? -6.080 -14.705 32.218 1.00 71.38 97 LEU A O 1
ATOM 793 N N . SER A 1 98 ? -4.005 -14.122 31.603 1.00 70.62 98 SER A N 1
ATOM 794 C CA . SER A 1 98 ? -3.613 -15.485 31.264 1.00 70.62 98 SER A CA 1
AT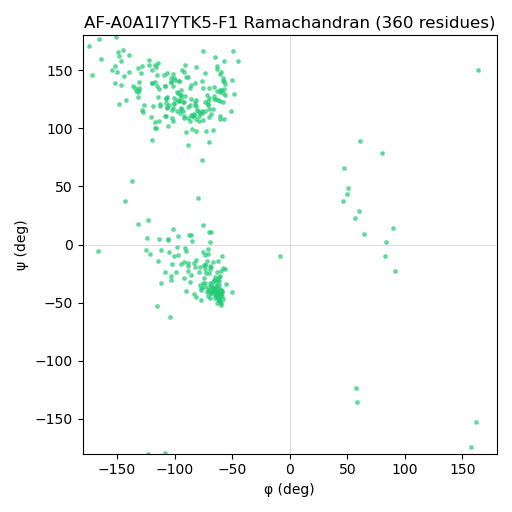OM 795 C C . SER A 1 98 ? -3.107 -16.171 32.527 1.00 70.62 98 SER A C 1
ATOM 797 O O . SER A 1 98 ? -2.165 -15.696 33.149 1.00 70.62 98 SER A O 1
ATOM 799 N N . THR A 1 99 ? -3.713 -17.291 32.913 1.00 79.81 99 THR A N 1
ATOM 800 C CA . THR A 1 99 ? -3.319 -18.021 34.130 1.00 79.81 99 THR A CA 1
ATOM 801 C C . THR A 1 99 ? -1.994 -18.768 33.974 1.00 79.81 99 THR A C 1
ATOM 803 O O . THR A 1 99 ? -1.341 -19.075 34.966 1.00 79.81 99 THR A O 1
ATOM 806 N N . ASN A 1 100 ? -1.574 -19.049 32.738 1.00 88.06 100 ASN A N 1
ATOM 807 C CA . ASN A 1 100 ? -0.371 -19.827 32.437 1.00 88.06 100 ASN A CA 1
ATOM 808 C C . ASN A 1 100 ? 0.635 -19.102 31.529 1.00 88.06 100 ASN A C 1
ATOM 810 O O . ASN A 1 100 ? 1.616 -19.724 31.113 1.00 88.06 100 ASN A O 1
ATOM 814 N N . ARG A 1 101 ? 0.396 -17.824 31.191 1.00 88.62 101 ARG A N 1
ATOM 815 C CA . ARG A 1 101 ? 1.307 -17.059 30.326 1.00 88.62 101 ARG A CA 1
ATOM 816 C C . ARG A 1 101 ? 1.587 -15.666 30.852 1.00 88.62 101 ARG A C 1
ATOM 818 O O . ARG A 1 101 ? 0.657 -14.928 31.153 1.00 88.62 101 ARG A O 1
ATOM 825 N N . ASP A 1 102 ? 2.856 -15.297 30.824 1.00 89.81 102 ASP A N 1
ATOM 826 C CA . ASP A 1 102 ? 3.325 -13.957 31.140 1.00 89.81 102 ASP A CA 1
ATOM 827 C C . ASP A 1 102 ? 3.766 -13.261 29.855 1.00 89.81 102 ASP A C 1
ATOM 829 O O . ASP A 1 102 ? 4.587 -13.793 29.111 1.00 89.81 102 ASP A O 1
ATOM 833 N N . THR A 1 103 ? 3.214 -12.080 29.576 1.00 89.94 103 THR A N 1
ATOM 834 C CA . THR A 1 103 ? 3.575 -11.282 28.394 1.00 89.94 103 THR A CA 1
ATOM 835 C C . THR A 1 103 ? 4.520 -10.166 28.803 1.00 89.94 103 THR A C 1
ATOM 837 O O . THR A 1 103 ? 4.284 -9.489 29.801 1.00 89.94 103 THR A O 1
ATOM 840 N N . TYR A 1 104 ? 5.565 -9.937 28.015 1.00 90.94 104 TYR A N 1
ATOM 841 C CA . TYR A 1 104 ? 6.536 -8.877 28.240 1.00 90.94 104 TYR A CA 1
ATOM 842 C C . TYR A 1 104 ? 6.771 -8.080 26.957 1.00 90.94 104 TYR A C 1
ATOM 844 O O . TYR A 1 104 ? 6.873 -8.647 25.869 1.00 90.94 104 TYR A O 1
ATOM 852 N N . LEU A 1 105 ? 6.887 -6.762 27.087 1.00 86.88 105 LEU A N 1
ATOM 853 C CA . LEU A 1 105 ? 7.308 -5.853 26.025 1.00 86.88 105 LEU A CA 1
ATOM 854 C C . LEU A 1 105 ? 8.753 -5.437 26.254 1.00 86.88 105 LEU A C 1
ATOM 856 O O . LEU A 1 105 ? 9.140 -5.187 27.392 1.00 86.88 105 LEU A O 1
ATOM 860 N N . ILE A 1 106 ? 9.535 -5.359 25.185 1.00 84.62 106 ILE A N 1
ATOM 861 C CA . ILE A 1 106 ? 10.951 -4.997 25.231 1.00 84.62 106 ILE A CA 1
ATOM 862 C C . ILE A 1 106 ? 11.133 -3.598 24.657 1.00 84.62 106 ILE A C 1
ATOM 864 O O . ILE A 1 106 ? 10.591 -3.267 23.602 1.00 84.62 106 ILE A O 1
ATOM 868 N N . ASP A 1 107 ? 11.943 -2.800 25.341 1.00 78.88 107 ASP A N 1
ATOM 869 C CA . ASP A 1 107 ? 12.455 -1.543 24.825 1.00 78.88 107 ASP A CA 1
ATOM 870 C C . ASP A 1 107 ? 13.675 -1.815 23.931 1.00 78.88 107 ASP A C 1
ATOM 872 O O . ASP A 1 107 ? 14.664 -2.406 24.368 1.00 78.88 107 ASP A O 1
ATOM 876 N N . LEU A 1 108 ? 13.585 -1.415 22.664 1.00 77.69 108 LEU A N 1
ATOM 877 C CA . LEU A 1 108 ? 14.608 -1.673 21.646 1.00 77.69 108 LEU A CA 1
ATOM 878 C C . LEU A 1 108 ? 15.579 -0.500 21.441 1.00 77.69 108 LEU A C 1
ATOM 880 O O . LEU A 1 108 ? 16.359 -0.529 20.485 1.00 77.69 108 LEU A O 1
ATOM 884 N N . ARG A 1 109 ? 15.508 0.536 22.285 1.00 70.50 109 ARG A N 1
ATOM 885 C CA . ARG A 1 109 ? 16.463 1.655 22.296 1.00 70.50 109 ARG A CA 1
ATOM 886 C C . ARG A 1 109 ? 17.868 1.182 22.682 1.00 70.50 109 ARG A C 1
ATOM 888 O O . ARG A 1 109 ? 18.026 0.086 23.224 1.00 70.50 109 ARG A O 1
ATOM 895 N N . ASP A 1 110 ? 18.880 1.994 22.368 1.00 68.81 110 ASP A N 1
ATOM 896 C CA . ASP A 1 110 ? 20.282 1.637 22.607 1.00 68.81 110 ASP A CA 1
ATOM 897 C C . ASP A 1 110 ? 20.509 1.340 24.104 1.00 68.81 110 ASP A C 1
ATOM 899 O O . ASP A 1 110 ? 20.221 2.194 24.945 1.00 68.81 110 ASP A O 1
ATOM 903 N N . PRO A 1 111 ? 21.005 0.141 24.462 1.00 58.84 111 PRO A N 1
ATOM 904 C CA . PRO A 1 111 ? 21.271 -0.228 25.851 1.00 58.84 111 PRO A CA 1
ATOM 905 C C . PRO A 1 111 ? 22.340 0.646 26.533 1.00 58.84 111 PRO A C 1
ATOM 907 O O . PRO A 1 111 ? 22.467 0.592 27.758 1.00 58.84 111 PRO A O 1
ATOM 910 N N . ASN A 1 112 ? 23.106 1.422 25.759 1.00 59.25 112 ASN A N 1
ATOM 911 C CA . ASN A 1 112 ? 24.125 2.355 26.234 1.00 59.25 112 ASN A CA 1
ATOM 912 C C . ASN A 1 112 ? 23.657 3.820 26.235 1.00 59.25 112 ASN A C 1
ATOM 914 O O . ASN A 1 112 ? 24.493 4.716 26.357 1.00 59.25 112 ASN A O 1
ATOM 918 N N . ASP A 1 113 ? 22.355 4.093 26.094 1.00 58.75 113 ASP A N 1
ATOM 919 C CA . ASP A 1 113 ? 21.849 5.451 26.283 1.00 58.75 113 ASP A CA 1
ATOM 920 C C . ASP A 1 113 ? 22.130 5.953 27.718 1.00 58.75 113 ASP A C 1
ATOM 922 O O . ASP A 1 113 ? 22.142 5.191 28.690 1.00 58.75 113 ASP A O 1
ATOM 926 N N . GLU A 1 114 ? 22.385 7.258 27.880 1.00 57.06 114 GLU A N 1
ATOM 927 C CA . GLU A 1 114 ? 22.630 7.858 29.207 1.00 57.06 114 GLU A CA 1
ATOM 928 C C . GLU A 1 114 ? 21.455 7.625 30.178 1.00 57.06 114 GLU A C 1
ATOM 930 O O . GLU A 1 114 ? 21.624 7.669 31.399 1.00 57.06 114 GLU A O 1
ATOM 935 N N . GLN A 1 115 ? 20.263 7.332 29.647 1.00 53.06 115 GLN A N 1
ATOM 936 C CA . GLN A 1 115 ? 19.068 7.001 30.420 1.00 53.06 115 GLN A CA 1
ATOM 937 C C . GLN A 1 115 ? 19.200 5.649 31.143 1.00 53.06 115 GLN A C 1
ATOM 939 O O . GLN A 1 115 ? 18.753 5.522 32.279 1.00 53.06 115 GLN A O 1
ATOM 944 N N . CYS A 1 116 ? 19.880 4.655 30.563 1.00 49.84 116 CYS A N 1
ATOM 945 C CA . CYS A 1 116 ? 20.159 3.364 31.206 1.00 49.84 116 CYS A CA 1
ATOM 946 C C . CYS A 1 116 ? 21.229 3.428 32.311 1.00 49.84 116 CYS A C 1
ATOM 948 O O . CYS A 1 116 ? 21.436 2.440 33.030 1.00 49.84 116 CYS A O 1
ATOM 950 N N . ALA A 1 117 ? 21.923 4.561 32.461 1.00 51.94 117 ALA A N 1
ATOM 951 C CA . ALA A 1 117 ? 22.887 4.789 33.536 1.00 51.94 117 ALA A CA 1
ATOM 952 C C . A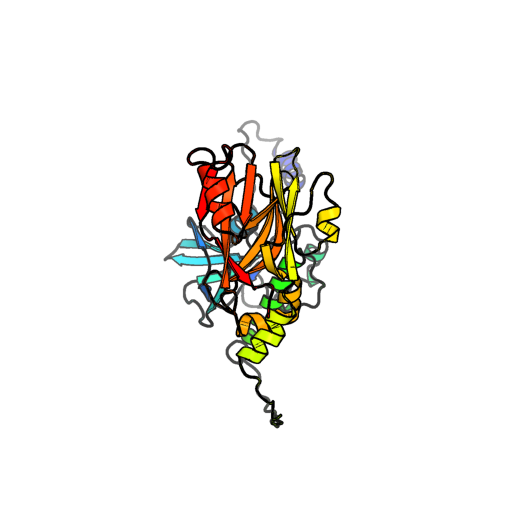LA A 1 117 ? 22.243 5.375 34.807 1.00 51.94 117 ALA A C 1
ATOM 954 O O . ALA A 1 117 ? 22.788 5.200 35.899 1.00 51.94 117 ALA A O 1
ATOM 955 N N . LYS A 1 118 ? 21.077 6.028 34.695 1.00 54.34 118 LYS A N 1
ATOM 956 C CA . LYS A 1 118 ? 20.392 6.668 35.826 1.00 54.34 118 LYS A CA 1
ATOM 957 C C . LYS A 1 118 ? 19.525 5.660 36.579 1.00 54.34 118 LYS A C 1
ATOM 959 O O . LYS A 1 118 ? 18.393 5.370 36.208 1.00 54.34 118 LYS A O 1
ATOM 964 N N . SER A 1 119 ? 20.047 5.141 37.690 1.00 46.69 119 SER A N 1
ATOM 965 C CA . SER A 1 119 ? 19.319 4.217 38.574 1.00 46.69 119 SER A CA 1
ATOM 966 C C . SER A 1 119 ? 18.023 4.805 39.151 1.00 46.69 119 SER A C 1
ATOM 968 O O . SER A 1 119 ? 17.121 4.049 39.490 1.00 46.69 119 SER A O 1
ATOM 970 N N . SER A 1 120 ? 17.899 6.134 39.220 1.00 45.09 120 SER A N 1
ATOM 971 C CA . SER A 1 120 ? 16.687 6.851 39.650 1.00 45.09 120 SER A CA 1
ATOM 972 C C . SER A 1 120 ? 15.513 6.743 38.671 1.00 45.09 120 SER A C 1
ATOM 974 O O . SER A 1 120 ? 14.370 6.998 39.050 1.00 45.09 120 SER A O 1
ATOM 976 N N . ASP A 1 121 ? 15.776 6.367 37.418 1.00 45.84 121 ASP A N 1
ATOM 977 C CA . ASP A 1 121 ? 14.742 6.160 36.399 1.00 45.84 121 ASP A CA 1
ATOM 978 C C . ASP A 1 121 ? 14.237 4.708 36.359 1.00 45.84 121 ASP A C 1
ATOM 980 O O . ASP A 1 121 ? 13.275 4.388 35.659 1.00 45.84 121 ASP A O 1
ATOM 984 N N . ILE A 1 122 ? 14.828 3.846 37.191 1.00 45.50 122 ILE A N 1
ATOM 985 C CA . ILE A 1 122 ? 14.428 2.460 37.424 1.00 45.50 122 ILE A CA 1
ATOM 986 C C . ILE A 1 122 ? 13.387 2.448 38.555 1.00 45.50 122 ILE A C 1
ATOM 988 O O . ILE A 1 122 ? 13.718 2.276 39.726 1.00 45.50 122 ILE A O 1
ATOM 992 N N . ASP A 1 123 ? 12.112 2.641 38.214 1.00 39.53 123 ASP A N 1
ATOM 993 C CA . ASP A 1 123 ? 11.016 2.524 39.184 1.00 39.53 123 ASP A CA 1
ATOM 994 C C . ASP A 1 123 ? 10.820 1.053 39.602 1.00 39.53 123 ASP A C 1
ATOM 996 O O . ASP A 1 123 ? 10.327 0.216 38.837 1.00 39.53 123 ASP A O 1
ATOM 1000 N N . GLY A 1 124 ? 11.182 0.744 40.847 1.00 39.56 124 GLY A N 1
ATOM 1001 C CA . GLY A 1 124 ? 10.847 -0.501 41.533 1.00 39.56 124 GLY A CA 1
ATOM 1002 C C . GLY A 1 124 ? 10.301 -0.205 42.928 1.00 39.56 124 GLY A C 1
ATOM 1003 O O . GLY A 1 124 ? 10.903 0.556 43.684 1.00 39.56 124 GLY A O 1
ATOM 1004 N N . ILE A 1 125 ? 9.162 -0.804 43.286 1.00 34.59 125 ILE A N 1
ATOM 1005 C CA . ILE A 1 125 ? 8.706 -0.834 44.681 1.00 34.59 125 ILE A CA 1
ATOM 1006 C C . ILE A 1 125 ? 9.646 -1.768 45.450 1.00 34.59 125 ILE A C 1
ATOM 1008 O O . ILE A 1 125 ? 9.834 -2.922 45.064 1.00 34.59 125 ILE A O 1
ATOM 1012 N N . TRP A 1 126 ? 10.229 -1.265 46.537 1.00 37.38 126 TRP A N 1
ATOM 1013 C CA . TRP A 1 126 ? 10.929 -2.085 47.521 1.00 37.38 126 TRP A CA 1
ATOM 1014 C C . TRP A 1 126 ? 9.895 -2.879 48.321 1.00 37.38 126 TRP A C 1
ATOM 1016 O O . TRP A 1 126 ? 9.308 -2.360 49.270 1.00 37.38 126 TRP A O 1
ATOM 1026 N N . ASP A 1 127 ? 9.661 -4.133 47.946 1.00 40.94 127 ASP A N 1
ATOM 1027 C CA . ASP A 1 127 ? 9.041 -5.086 48.862 1.00 40.94 127 ASP A CA 1
ATOM 1028 C C . ASP A 1 127 ? 10.088 -5.480 49.916 1.00 40.94 127 ASP A C 1
ATOM 1030 O O . ASP A 1 127 ? 11.119 -6.066 49.587 1.00 40.94 127 ASP A O 1
ATOM 1034 N N . ARG A 1 128 ? 9.855 -5.127 51.187 1.00 41.16 128 ARG A N 1
ATOM 1035 C CA . ARG A 1 128 ? 10.780 -5.442 52.292 1.00 41.16 128 ARG A CA 1
ATOM 1036 C C . ARG A 1 128 ? 10.881 -6.940 52.593 1.00 41.16 128 ARG A C 1
ATOM 1038 O O . ARG A 1 128 ? 11.824 -7.324 53.276 1.00 41.16 128 ARG A O 1
ATOM 1045 N N . ASN A 1 129 ? 9.956 -7.765 52.100 1.00 44.53 129 ASN A N 1
ATOM 1046 C CA . ASN A 1 129 ? 9.881 -9.185 52.451 1.00 44.53 129 ASN A CA 1
ATOM 1047 C C . ASN A 1 129 ? 10.218 -10.137 51.289 1.00 44.53 129 ASN A C 1
ATOM 1049 O O . ASN A 1 129 ? 10.306 -11.345 51.506 1.00 44.53 129 ASN A O 1
ATOM 1053 N N . SER A 1 130 ? 10.448 -9.627 50.075 1.00 40.69 130 SER A N 1
ATOM 1054 C CA . SER A 1 130 ? 10.857 -10.440 48.924 1.00 40.69 130 SER A CA 1
ATOM 1055 C C . SER A 1 130 ? 12.380 -10.440 48.777 1.00 40.69 130 SER A C 1
ATOM 1057 O O . SER A 1 130 ? 12.993 -9.424 48.464 1.00 40.69 130 SER A O 1
ATOM 1059 N N . THR A 1 131 ? 13.010 -11.608 48.925 1.00 39.47 131 THR A N 1
ATOM 1060 C CA . THR A 1 131 ? 14.421 -11.828 48.548 1.00 39.47 131 THR A CA 1
ATOM 1061 C C . THR A 1 131 ? 14.637 -11.841 47.029 1.00 39.47 131 THR A C 1
ATOM 1063 O O . THR A 1 131 ? 15.776 -11.907 46.564 1.00 39.47 131 THR A O 1
ATOM 1066 N N . ASN A 1 132 ? 13.562 -11.733 46.243 1.00 42.47 132 ASN A N 1
ATOM 1067 C CA . ASN A 1 132 ? 13.621 -11.533 44.805 1.00 42.47 132 ASN A CA 1
ATOM 1068 C C . ASN A 1 132 ? 13.471 -10.049 44.448 1.00 42.47 132 ASN A C 1
ATOM 1070 O O . ASN A 1 132 ? 12.563 -9.360 44.909 1.00 42.47 132 ASN A O 1
ATOM 1074 N N . TRP A 1 133 ? 14.412 -9.619 43.607 1.00 42.53 133 TRP A N 1
ATOM 1075 C CA . TRP A 1 133 ? 14.673 -8.280 43.074 1.00 42.53 133 TRP A CA 1
ATOM 1076 C C . TRP A 1 133 ? 13.432 -7.509 42.584 1.00 42.53 133 TRP A C 1
ATOM 1078 O O . TRP A 1 133 ? 12.435 -8.129 42.213 1.00 42.53 133 TRP A O 1
ATOM 1088 N N . PRO A 1 134 ? 13.505 -6.161 42.511 1.00 36.94 134 PRO A N 1
ATOM 1089 C CA . PRO A 1 134 ? 12.350 -5.313 42.235 1.00 36.94 134 PRO A CA 1
ATOM 1090 C C . PRO A 1 134 ? 11.643 -5.690 40.930 1.00 36.94 134 PRO A C 1
ATOM 1092 O O . PRO A 1 134 ? 12.251 -5.766 39.857 1.00 36.94 134 PRO A O 1
ATOM 1095 N N . LEU A 1 135 ? 10.327 -5.881 41.031 1.00 39.19 135 LEU A N 1
ATOM 1096 C CA . LEU A 1 135 ? 9.428 -5.917 39.887 1.00 39.19 135 LEU A CA 1
ATOM 1097 C C . LEU A 1 135 ? 9.372 -4.495 39.298 1.00 39.19 135 LEU A C 1
ATOM 1099 O O . LEU A 1 135 ? 8.872 -3.570 39.938 1.00 39.19 135 LEU A O 1
ATOM 1103 N N . LEU A 1 136 ? 9.916 -4.323 38.093 1.00 44.78 136 LEU A N 1
ATOM 1104 C CA . LEU A 1 136 ? 9.875 -3.072 37.329 1.00 44.78 136 LEU A CA 1
ATOM 1105 C C . LEU A 1 136 ? 8.420 -2.677 37.043 1.00 44.78 136 LEU A C 1
ATOM 1107 O O . LEU A 1 136 ? 7.727 -3.326 36.254 1.00 44.78 136 LEU A O 1
ATOM 1111 N N . LEU A 1 137 ? 7.954 -1.604 37.681 1.00 39.91 137 LEU A N 1
ATOM 1112 C CA . LEU A 1 137 ? 6.606 -1.072 37.503 1.00 39.91 137 LEU A CA 1
ATOM 1113 C C . LEU A 1 137 ? 6.599 -0.043 36.369 1.00 39.91 137 LEU A C 1
ATOM 1115 O O . LEU A 1 137 ? 6.887 1.131 36.542 1.00 39.91 137 LEU A O 1
ATOM 1119 N N . VAL A 1 138 ? 6.218 -0.555 35.205 1.00 44.53 138 VAL A N 1
ATOM 1120 C CA . VAL A 1 138 ? 5.569 -0.033 33.986 1.00 44.53 138 VAL A CA 1
ATOM 1121 C C . VAL A 1 138 ? 4.991 1.414 33.953 1.00 44.53 138 VAL A C 1
ATOM 1123 O O . VAL A 1 138 ? 4.639 1.901 32.876 1.00 44.53 138 VAL A O 1
ATOM 1126 N N . ARG A 1 139 ? 4.881 2.159 35.061 1.00 39.94 139 ARG A N 1
ATOM 1127 C CA . ARG A 1 139 ? 4.251 3.492 35.068 1.00 39.94 139 ARG A CA 1
ATOM 1128 C C . ARG A 1 139 ? 5.002 4.501 34.196 1.00 39.94 139 ARG A C 1
ATOM 1130 O O . ARG A 1 139 ? 4.389 5.038 33.278 1.00 39.94 139 ARG A O 1
ATOM 1137 N N . LYS A 1 140 ? 6.323 4.663 34.338 1.00 46.00 140 LYS A N 1
ATOM 1138 C CA . LYS A 1 140 ? 7.092 5.629 33.518 1.00 46.00 140 LYS A CA 1
ATOM 1139 C C . LYS A 1 140 ? 7.027 5.364 32.007 1.00 46.00 140 LYS A C 1
ATOM 1141 O O . LYS A 1 140 ? 6.851 6.299 31.227 1.00 46.00 140 LYS A O 1
ATOM 1146 N N . PHE A 1 141 ? 7.066 4.098 31.581 1.00 50.19 141 PHE A N 1
ATOM 1147 C CA . PHE A 1 141 ? 6.974 3.730 30.160 1.00 50.19 141 PHE A CA 1
ATOM 1148 C C . PHE A 1 141 ? 5.628 4.136 29.528 1.00 50.19 141 PHE A C 1
ATOM 1150 O O . PHE A 1 141 ? 5.583 4.571 28.369 1.00 50.19 141 PHE A O 1
ATOM 1157 N N . PHE A 1 142 ? 4.534 4.046 30.297 1.00 49.44 142 PHE A N 1
ATOM 1158 C CA . PHE A 1 142 ? 3.193 4.451 29.861 1.00 49.44 142 PHE A CA 1
ATOM 1159 C C . PHE A 1 142 ? 2.818 5.900 30.200 1.00 49.44 142 PHE A C 1
ATOM 1161 O O . PHE A 1 142 ? 1.875 6.436 29.613 1.00 49.44 142 PHE A O 1
ATOM 1168 N N . GLU A 1 143 ? 3.555 6.569 31.085 1.00 50.22 143 GLU A N 1
ATOM 1169 C CA . GLU A 1 143 ? 3.352 7.979 31.438 1.00 50.22 143 GLU A CA 1
ATOM 1170 C C . GLU A 1 143 ? 3.697 8.934 30.294 1.00 50.22 143 GLU A C 1
ATOM 1172 O O . GLU A 1 143 ? 3.169 10.044 30.264 1.00 50.22 143 GLU A O 1
ATOM 1177 N N . GLY A 1 144 ? 4.487 8.501 29.303 1.00 51.03 144 GLY A N 1
ATOM 1178 C CA . GLY A 1 144 ? 4.697 9.250 28.056 1.00 51.03 144 GLY A CA 1
ATOM 1179 C C . GLY A 1 144 ? 5.232 10.671 28.259 1.00 51.03 144 GLY A C 1
ATOM 1180 O O . GLY A 1 144 ? 5.023 11.524 27.406 1.00 51.03 144 GLY A O 1
ATOM 1181 N N . LYS A 1 145 ? 5.886 10.932 29.397 1.00 50.75 145 LYS A N 1
ATOM 1182 C CA . LYS A 1 145 ? 6.475 12.237 29.732 1.00 50.75 145 LYS A CA 1
ATOM 1183 C C . LYS A 1 145 ? 7.745 12.528 28.926 1.00 50.75 145 LYS A C 1
ATOM 1185 O O . LYS A 1 145 ? 8.155 13.677 28.831 1.00 50.75 145 LYS A O 1
ATOM 1190 N N . GLU A 1 146 ? 8.345 11.501 28.330 1.00 53.62 146 GLU A N 1
ATOM 1191 C CA . GLU A 1 146 ? 9.530 11.618 27.484 1.00 53.62 146 GLU A CA 1
ATOM 1192 C C . GLU A 1 146 ? 9.156 11.677 26.000 1.00 53.62 146 GLU A C 1
ATOM 1194 O O . GLU A 1 146 ? 8.272 10.953 25.524 1.00 53.62 146 GLU A O 1
ATOM 1199 N N . LYS A 1 147 ? 9.871 12.528 25.256 1.00 52.94 147 LYS A N 1
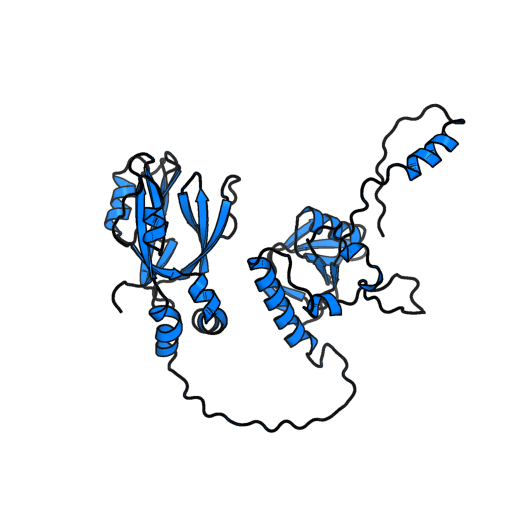ATOM 1200 C CA . LYS A 1 147 ? 9.775 12.620 23.798 1.00 52.94 147 LYS A CA 1
ATOM 1201 C C . LYS A 1 147 ? 10.216 11.282 23.197 1.00 52.94 147 LYS A C 1
ATOM 1203 O O . LYS A 1 147 ? 11.308 10.812 23.490 1.00 52.94 147 LYS A O 1
ATOM 1208 N N . CYS A 1 148 ? 9.361 10.670 22.380 1.00 53.25 148 CYS A N 1
ATOM 1209 C CA . CYS A 1 148 ? 9.681 9.401 21.737 1.00 53.25 148 CYS A CA 1
ATOM 1210 C C . CYS A 1 148 ? 10.834 9.578 20.736 1.00 53.25 148 CYS A C 1
ATOM 1212 O O . CYS A 1 148 ? 10.767 10.422 19.845 1.00 53.25 148 CYS A O 1
ATOM 1214 N N . ASP A 1 149 ? 11.877 8.779 20.913 1.00 45.28 149 ASP A N 1
ATOM 1215 C CA . ASP A 1 149 ? 13.143 8.757 20.171 1.00 45.28 149 ASP A CA 1
ATOM 1216 C C . ASP A 1 149 ? 13.244 7.567 19.195 1.00 45.28 149 ASP A C 1
ATOM 1218 O O . ASP A 1 149 ? 14.260 7.374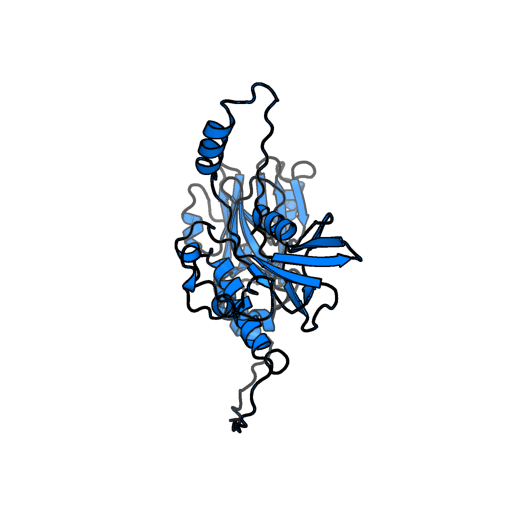 18.529 1.00 45.28 149 ASP A O 1
ATOM 1222 N N . LEU A 1 150 ? 12.173 6.776 19.074 1.00 53.84 150 LEU A N 1
ATOM 1223 C CA . LEU A 1 150 ? 12.025 5.742 18.048 1.00 53.84 150 LEU A CA 1
ATOM 1224 C C . LEU A 1 150 ? 11.714 6.369 16.673 1.00 53.84 150 LEU A C 1
ATOM 1226 O O . LEU A 1 150 ? 11.316 7.533 16.587 1.00 53.84 150 LEU A O 1
ATOM 1230 N N . PRO A 1 151 ? 11.822 5.599 15.570 1.00 54.22 151 PRO A N 1
ATOM 1231 C CA . PRO A 1 151 ? 11.280 6.024 14.283 1.00 54.22 151 PRO A CA 1
ATOM 1232 C C . PRO A 1 151 ? 9.818 6.471 14.423 1.00 54.22 151 PRO A C 1
ATOM 1234 O O . PRO A 1 151 ? 9.048 5.842 15.154 1.00 54.22 15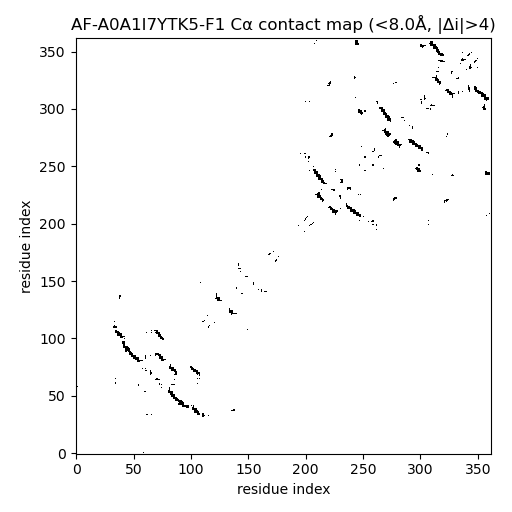1 PRO A O 1
ATOM 1237 N N . SER A 1 152 ? 9.426 7.530 13.711 1.00 52.41 152 SER A N 1
ATOM 1238 C CA . SER A 1 152 ? 8.117 8.192 13.862 1.00 52.41 152 SER A CA 1
ATOM 1239 C C . SER A 1 152 ? 6.932 7.216 13.822 1.00 52.41 152 SER A C 1
ATOM 1241 O O . SER A 1 152 ? 6.030 7.303 14.654 1.00 52.41 152 SER A O 1
ATOM 1243 N N . GLU A 1 153 ? 6.972 6.219 12.936 1.00 52.53 153 GLU A N 1
ATOM 1244 C CA . GLU A 1 153 ? 5.942 5.179 12.819 1.00 52.53 153 GLU A CA 1
ATOM 1245 C C . GLU A 1 153 ? 5.819 4.312 14.089 1.00 52.53 153 GLU A C 1
ATOM 1247 O O . GLU A 1 153 ? 4.716 3.969 14.530 1.00 52.53 153 GLU A O 1
ATOM 1252 N N . MET A 1 154 ? 6.949 3.975 14.717 1.00 48.19 154 MET A N 1
ATOM 1253 C CA . MET A 1 154 ? 6.959 3.270 15.998 1.00 48.19 154 MET A CA 1
ATOM 1254 C C . MET A 1 154 ? 6.485 4.172 17.131 1.00 48.19 154 MET A C 1
ATOM 1256 O O . MET A 1 154 ? 5.750 3.692 17.988 1.00 48.19 154 MET A O 1
ATOM 1260 N N . CYS A 1 155 ? 6.824 5.462 17.116 1.00 55.31 155 CYS A N 1
ATOM 1261 C CA . CYS A 1 155 ? 6.313 6.411 18.101 1.00 55.31 155 CYS A CA 1
ATOM 1262 C C . CYS A 1 155 ? 4.788 6.520 18.062 1.00 55.31 155 CYS A C 1
ATOM 1264 O O . CYS A 1 155 ? 4.151 6.476 19.111 1.00 55.31 155 CYS A O 1
ATOM 1266 N N . VAL A 1 156 ? 4.182 6.556 16.872 1.00 62.97 156 VAL A N 1
ATOM 1267 C CA . VAL A 1 156 ? 2.717 6.554 16.715 1.00 62.97 156 VAL A CA 1
ATOM 1268 C C . VAL A 1 156 ? 2.101 5.251 17.234 1.00 62.97 156 VAL A C 1
ATOM 1270 O O . VAL A 1 156 ? 1.087 5.276 17.934 1.00 62.97 156 VAL A O 1
ATOM 1273 N N . LYS A 1 157 ? 2.707 4.095 16.932 1.00 57.50 157 LYS A N 1
ATOM 1274 C CA . LYS A 1 157 ? 2.248 2.786 17.440 1.00 57.50 157 LYS A CA 1
ATOM 1275 C C . LYS A 1 157 ? 2.374 2.689 18.961 1.00 57.50 157 LYS A C 1
ATOM 1277 O O . LYS A 1 157 ? 1.449 2.216 19.619 1.00 57.50 157 LYS A O 1
ATOM 1282 N N . MET A 1 158 ? 3.478 3.180 19.514 1.00 57.44 158 MET A N 1
ATOM 1283 C CA . MET A 1 158 ? 3.722 3.243 20.950 1.00 57.44 158 MET A CA 1
ATOM 1284 C C . MET A 1 158 ? 2.761 4.193 21.650 1.00 57.44 158 MET A C 1
ATOM 1286 O O . MET A 1 158 ? 2.270 3.858 22.722 1.00 57.44 158 MET A O 1
ATOM 1290 N N . GLU A 1 159 ? 2.423 5.327 21.044 1.00 64.19 159 GLU A N 1
ATOM 1291 C CA . GLU A 1 159 ? 1.449 6.254 21.612 1.00 64.19 159 GLU A CA 1
ATOM 1292 C C . GLU A 1 159 ? 0.028 5.681 21.558 1.00 64.19 159 GLU A C 1
ATOM 1294 O O . GLU A 1 159 ? -0.694 5.731 22.549 1.00 64.19 159 GLU A O 1
ATOM 1299 N N . LYS A 1 160 ? -0.356 5.002 20.469 1.00 62.34 160 LYS A N 1
ATOM 1300 C CA . LYS A 1 160 ? -1.617 4.238 20.414 1.00 62.34 160 LYS A CA 1
ATOM 1301 C C . LYS A 1 160 ? -1.667 3.153 21.485 1.00 62.34 160 LYS A C 1
ATOM 1303 O O . LYS A 1 160 ? -2.696 2.989 22.140 1.00 62.34 160 LYS A O 1
ATOM 1308 N N . LEU A 1 161 ? -0.560 2.439 21.689 1.00 57.78 161 LEU A N 1
ATOM 1309 C CA . LEU A 1 161 ? -0.429 1.441 22.743 1.00 57.78 161 LEU A CA 1
ATOM 1310 C C . LEU A 1 161 ? -0.531 2.085 24.131 1.00 57.78 161 LEU A C 1
ATOM 1312 O O . LEU A 1 161 ? -1.259 1.573 24.971 1.00 57.78 161 LEU A O 1
ATOM 1316 N N . ARG A 1 162 ? 0.115 3.233 24.362 1.00 62.16 162 ARG A N 1
ATOM 1317 C CA . ARG A 1 162 ? 0.016 4.014 25.604 1.00 62.16 162 ARG A CA 1
ATOM 1318 C C . ARG A 1 162 ? -1.403 4.485 25.865 1.00 62.16 162 ARG A C 1
ATOM 1320 O O . ARG A 1 162 ? -1.894 4.290 26.967 1.00 62.16 162 ARG A O 1
ATOM 1327 N N . ILE A 1 163 ? -2.086 5.043 24.871 1.00 60.94 163 ILE A N 1
ATOM 1328 C CA . ILE A 1 163 ? -3.482 5.482 24.977 1.00 60.94 163 ILE A CA 1
ATOM 1329 C C . ILE A 1 163 ? -4.392 4.286 25.265 1.00 60.94 163 ILE A C 1
ATOM 1331 O O . ILE A 1 163 ? -5.246 4.365 26.148 1.00 60.94 163 ILE A O 1
ATOM 1335 N N . HIS A 1 164 ? -4.204 3.169 24.559 1.00 58.22 164 HIS A N 1
ATOM 1336 C CA . HIS A 1 164 ? -4.958 1.939 24.791 1.00 58.22 164 HIS A CA 1
ATOM 1337 C C . HIS A 1 164 ? -4.733 1.412 26.210 1.00 58.22 164 HIS A C 1
ATOM 1339 O O . HIS A 1 164 ? -5.697 1.160 26.932 1.00 58.22 164 HIS A O 1
ATOM 1345 N N . CYS A 1 165 ? -3.472 1.313 26.633 1.00 53.12 165 CYS A N 1
ATOM 1346 C CA . CYS A 1 165 ? -3.088 0.888 27.968 1.00 53.12 165 CYS A CA 1
ATOM 1347 C C . CYS A 1 165 ? -3.577 1.866 29.035 1.00 53.12 165 CYS A C 1
ATOM 1349 O O . CYS A 1 165 ? -4.111 1.392 30.012 1.00 53.12 165 CYS A O 1
ATOM 1351 N N . ARG A 1 166 ? -3.527 3.192 28.871 1.00 56.75 166 ARG A N 1
ATOM 1352 C CA . ARG A 1 166 ? -4.113 4.151 29.832 1.00 56.75 166 ARG A CA 1
ATOM 1353 C C . ARG A 1 166 ? -5.622 3.980 29.947 1.00 56.75 166 ARG A C 1
ATOM 1355 O O . ARG A 1 166 ? -6.137 3.862 31.050 1.00 56.75 166 ARG A O 1
ATOM 1362 N N . LYS A 1 167 ? -6.331 3.887 28.817 1.00 55.69 167 LYS A N 1
ATOM 1363 C CA . LYS A 1 167 ? -7.788 3.664 28.791 1.00 55.69 167 LYS A CA 1
ATOM 1364 C C . LYS A 1 167 ? -8.189 2.319 29.414 1.00 55.69 167 LYS A C 1
ATOM 1366 O O . LYS A 1 167 ? -9.293 2.203 29.934 1.00 55.69 167 LYS A O 1
ATOM 1371 N N . LYS A 1 168 ? -7.327 1.296 29.343 1.00 57.16 168 LYS A N 1
ATOM 1372 C CA . LYS A 1 168 ? -7.583 -0.055 29.878 1.00 57.16 168 LYS A CA 1
ATOM 1373 C C . LYS A 1 168 ? -6.957 -0.336 31.246 1.00 57.16 168 LYS A C 1
ATOM 1375 O O . LYS A 1 168 ? -7.461 -1.210 31.931 1.00 57.16 168 LYS A O 1
ATOM 1380 N N . ALA A 1 169 ? -5.901 0.364 31.642 1.00 45.22 169 ALA A N 1
ATOM 1381 C CA . ALA A 1 169 ? -5.234 0.259 32.939 1.00 45.22 169 ALA A CA 1
ATOM 1382 C C . ALA A 1 169 ? -5.912 1.168 33.963 1.00 45.22 169 ALA A C 1
ATOM 1384 O O . ALA A 1 169 ? -6.067 0.753 35.099 1.00 45.22 169 ALA A O 1
ATOM 1385 N N . ASN A 1 170 ? -6.463 2.311 33.538 1.00 42.59 170 ASN A N 1
ATOM 1386 C CA . ASN A 1 170 ? -7.436 3.077 34.330 1.00 42.59 170 ASN A CA 1
ATOM 1387 C C . ASN A 1 170 ? -8.834 2.417 34.324 1.00 42.59 170 ASN A C 1
ATOM 1389 O O . ASN A 1 170 ? -9.839 3.061 34.609 1.00 42.59 170 ASN A O 1
ATOM 1393 N N . ASN A 1 171 ? -8.927 1.138 33.945 1.00 46.00 171 ASN A N 1
ATOM 1394 C CA . ASN A 1 171 ? -10.107 0.332 34.208 1.00 46.00 171 ASN A CA 1
ATOM 1395 C C . ASN A 1 171 ? -10.129 0.032 35.715 1.00 46.00 171 ASN A C 1
ATOM 1397 O O . ASN A 1 171 ? -9.137 -0.505 36.213 1.00 46.00 171 ASN A O 1
ATOM 1401 N N . PRO A 1 172 ? -11.240 0.274 36.425 1.00 42.75 172 PRO A N 1
ATOM 1402 C CA . PRO A 1 172 ? -11.359 -0.032 37.853 1.00 42.75 172 PRO A CA 1
ATOM 1403 C C . PRO A 1 172 ? -11.151 -1.521 38.203 1.00 42.75 172 PRO A C 1
ATOM 1405 O O . PRO A 1 172 ? -11.034 -1.870 39.369 1.00 42.75 172 PRO A O 1
ATOM 1408 N N . LYS A 1 173 ? -11.078 -2.426 37.213 1.00 41.25 173 LYS A N 1
ATOM 1409 C CA . LYS A 1 173 ? -10.662 -3.831 37.403 1.00 41.25 173 LYS A CA 1
ATOM 1410 C C . LYS A 1 173 ? -9.140 -4.055 37.466 1.00 41.25 173 LYS A C 1
ATOM 1412 O O . LYS A 1 173 ? -8.721 -5.160 37.790 1.00 41.25 173 LYS A O 1
ATOM 1417 N N . CYS A 1 174 ? -8.324 -3.071 37.086 1.00 35.41 174 CYS A N 1
ATOM 1418 C CA . CYS A 1 174 ? -6.862 -3.188 36.957 1.00 35.41 174 CYS A CA 1
ATOM 1419 C C . CYS A 1 174 ? -6.084 -2.317 37.956 1.00 35.41 174 CYS A C 1
ATOM 1421 O O . CYS A 1 174 ? -4.889 -2.528 38.147 1.00 35.41 174 CYS A O 1
ATOM 1423 N N . VAL A 1 175 ? -6.756 -1.365 38.597 1.00 34.44 175 VAL A N 1
ATOM 1424 C CA . VAL A 1 175 ? -6.254 -0.586 39.727 1.00 34.44 175 VAL A CA 1
ATOM 1425 C C . VAL A 1 175 ? -7.331 -0.707 40.795 1.00 34.44 175 VAL A C 1
ATOM 1427 O O . VAL A 1 175 ? -8.458 -0.281 40.556 1.00 34.44 175 VAL A O 1
ATOM 1430 N N . GLU A 1 176 ? -7.024 -1.321 41.940 1.00 32.53 176 GLU A N 1
ATOM 1431 C CA . GLU A 1 176 ? -7.871 -1.125 43.118 1.00 32.53 176 GLU A CA 1
ATOM 1432 C C . GLU A 1 176 ? -7.841 0.371 43.441 1.00 32.53 176 GLU A C 1
ATOM 1434 O O . GLU A 1 176 ? -6.807 0.902 43.854 1.00 32.53 176 GLU A O 1
ATOM 1439 N N . GLU A 1 177 ? -8.943 1.075 43.182 1.00 38.06 177 GLU A N 1
ATOM 1440 C CA . GLU A 1 177 ? -9.057 2.477 43.566 1.00 38.06 177 GLU A CA 1
ATOM 1441 C C . GLU A 1 177 ? -9.564 2.615 45.009 1.00 38.06 177 GLU A C 1
ATOM 1443 O O . GLU A 1 177 ? -10.560 1.986 45.390 1.00 38.06 177 GLU A O 1
ATOM 1448 N N . PRO A 1 178 ? -8.935 3.494 45.810 1.00 42.06 178 PRO A N 1
ATOM 1449 C CA . PRO A 1 178 ? -9.524 4.011 47.032 1.00 42.06 178 PRO A CA 1
ATOM 1450 C C . PRO A 1 178 ? -10.791 4.806 46.705 1.00 42.06 178 PRO A C 1
ATOM 1452 O O . PRO A 1 178 ? -10.815 5.675 45.837 1.00 42.06 178 PRO A O 1
ATOM 1455 N N . LYS A 1 179 ? -11.845 4.500 47.454 1.00 40.72 179 LYS A N 1
ATOM 1456 C CA . LYS A 1 179 ? -13.195 5.060 47.365 1.00 40.72 179 LYS A CA 1
ATOM 1457 C C . LYS A 1 179 ? -13.199 6.601 47.374 1.00 40.72 179 LYS A C 1
ATOM 1459 O O . LYS A 1 179 ? -12.937 7.205 48.412 1.00 40.72 179 LYS A O 1
ATOM 1464 N N . ALA A 1 180 ? -13.626 7.224 46.276 1.00 44.91 180 ALA A N 1
ATOM 1465 C CA . ALA A 1 180 ? -14.198 8.570 46.294 1.00 44.91 180 ALA A CA 1
ATOM 1466 C C . ALA A 1 180 ? -15.261 8.728 45.194 1.00 44.91 180 ALA A C 1
ATOM 1468 O O . ALA A 1 180 ? -15.001 8.533 44.010 1.00 44.91 180 ALA A O 1
ATOM 1469 N N . THR A 1 181 ? -16.480 9.058 45.618 1.00 43.56 181 THR A N 1
ATOM 1470 C CA . THR A 1 181 ? -17.653 9.278 44.768 1.00 43.56 181 THR A CA 1
ATOM 1471 C C . THR A 1 181 ? -17.617 10.690 44.192 1.00 43.56 181 THR A C 1
ATOM 1473 O O . THR A 1 181 ? -17.718 11.650 44.954 1.00 43.56 181 THR A O 1
ATOM 1476 N N . THR A 1 182 ? -17.574 10.820 42.864 1.00 38.69 182 THR A N 1
ATOM 1477 C CA . THR A 1 182 ? -17.825 12.102 42.188 1.00 38.69 182 THR A CA 1
ATOM 1478 C C . THR A 1 182 ? -18.890 11.925 41.111 1.00 38.69 182 THR A C 1
ATOM 1480 O O . THR A 1 182 ? -18.693 11.236 40.113 1.00 38.69 182 THR A O 1
ATOM 1483 N N . THR A 1 183 ? -20.036 12.561 41.329 1.00 41.50 183 THR A N 1
ATOM 1484 C CA . THR A 1 183 ? -21.171 12.630 40.404 1.00 41.50 183 THR A CA 1
ATOM 1485 C C . THR A 1 183 ? -20.817 13.529 39.216 1.00 41.50 183 THR A C 1
ATOM 1487 O O . THR A 1 183 ? -20.515 14.703 39.407 1.00 41.50 183 THR A O 1
ATOM 1490 N N . THR A 1 184 ? -20.848 13.001 37.986 1.00 39.00 184 THR A N 1
ATOM 1491 C CA . THR A 1 184 ? -20.650 13.788 36.753 1.00 39.00 184 THR A CA 1
ATOM 1492 C C . THR A 1 184 ? -21.976 13.976 36.016 1.00 39.00 184 THR A C 1
ATOM 1494 O O . THR A 1 184 ? -22.595 13.014 35.563 1.00 39.00 184 THR A O 1
ATOM 1497 N N . THR A 1 185 ? -22.402 15.231 35.881 1.00 41.53 185 THR A N 1
ATOM 1498 C CA . THR A 1 185 ? -23.566 15.649 35.090 1.00 41.53 185 THR A CA 1
ATOM 1499 C C . THR A 1 185 ? -23.254 15.509 33.599 1.00 41.53 185 THR A C 1
ATOM 1501 O O . THR A 1 185 ? -22.303 16.105 33.100 1.00 41.53 185 THR A O 1
ATOM 1504 N N . SER A 1 186 ? -24.040 14.701 32.887 1.00 40.19 186 SER A N 1
ATOM 1505 C CA . SER A 1 186 ? -23.866 14.438 31.454 1.00 40.19 186 SER A CA 1
ATOM 1506 C C . SER A 1 186 ? -24.626 15.474 30.624 1.00 40.19 186 SER A C 1
ATOM 1508 O O . SER A 1 186 ? -25.855 15.457 30.578 1.00 40.19 186 SER A O 1
ATOM 1510 N N . THR A 1 187 ? -23.909 16.376 29.955 1.00 42.16 187 THR A N 1
ATOM 1511 C CA . THR A 1 187 ? -24.500 17.307 28.984 1.00 42.16 187 THR A CA 1
ATOM 1512 C C . THR A 1 187 ? -24.794 16.552 27.689 1.00 42.16 187 THR A C 1
ATOM 1514 O O . THR A 1 187 ? -23.883 16.060 27.025 1.00 42.16 187 THR A O 1
ATOM 1517 N N . THR A 1 188 ? -26.074 16.426 27.336 1.00 41.19 188 THR A N 1
ATOM 1518 C CA . THR A 1 188 ? -26.505 15.756 26.101 1.00 41.19 188 THR A CA 1
ATOM 1519 C C . THR A 1 188 ? -26.383 16.738 24.940 1.00 41.19 188 THR A C 1
ATOM 1521 O O . THR A 1 188 ? -27.253 17.581 24.740 1.00 41.19 188 THR A O 1
ATOM 1524 N N . THR A 1 189 ? -25.284 16.662 24.192 1.00 50.81 189 THR A N 1
ATOM 1525 C CA . THR A 1 189 ? -25.125 17.412 22.941 1.00 50.81 189 THR A CA 1
ATOM 1526 C C . THR A 1 189 ? -25.848 16.663 21.827 1.00 50.81 189 THR A C 1
ATOM 1528 O O . THR A 1 189 ? -25.481 15.540 21.481 1.00 50.81 189 THR A O 1
ATOM 1531 N N . THR A 1 190 ? -26.888 17.276 21.267 1.00 44.94 190 THR A N 1
ATOM 1532 C CA . THR A 1 190 ? -27.634 16.750 20.119 1.00 44.94 190 THR A CA 1
ATOM 1533 C C . THR A 1 190 ? -26.756 16.819 18.867 1.00 44.94 190 THR A C 1
ATOM 1535 O O . THR A 1 190 ? -26.744 17.816 18.151 1.00 44.94 190 THR A O 1
ATOM 1538 N N . THR A 1 191 ? -25.961 15.780 18.622 1.00 63.25 191 THR A N 1
ATOM 1539 C CA . THR A 1 191 ? -25.094 15.694 17.441 1.00 63.25 191 THR A CA 1
ATOM 1540 C C . THR A 1 191 ? -25.902 15.177 16.254 1.00 63.25 191 THR A C 1
ATOM 1542 O O . THR A 1 191 ? -26.297 14.010 16.225 1.00 63.25 191 THR A O 1
ATOM 1545 N N . THR A 1 192 ? -26.141 16.035 15.259 1.00 73.19 192 THR A N 1
ATOM 1546 C CA . THR A 1 192 ? -26.740 15.642 13.977 1.00 73.19 192 THR A CA 1
ATOM 1547 C C . THR A 1 192 ? -25.874 14.557 13.340 1.00 73.19 192 THR A C 1
ATOM 1549 O O . THR A 1 192 ? -24.743 14.810 12.925 1.00 73.19 192 THR A O 1
ATOM 1552 N N . THR A 1 193 ? -26.377 13.324 13.325 1.00 84.44 193 THR A N 1
ATOM 1553 C CA . THR A 1 193 ? -25.627 12.169 12.827 1.00 84.44 193 THR A CA 1
ATOM 1554 C C . THR A 1 193 ? -25.674 12.192 11.304 1.00 84.44 193 THR A C 1
ATOM 1556 O O . THR A 1 193 ? -26.736 12.009 10.715 1.00 84.44 193 THR A O 1
ATOM 1559 N N . LEU A 1 194 ? -24.534 12.468 10.667 1.00 90.12 194 LEU A N 1
ATOM 1560 C CA . LEU A 1 194 ? -24.394 12.352 9.215 1.00 90.12 194 LEU A CA 1
ATOM 1561 C C . LEU A 1 194 ? -24.669 10.910 8.777 1.00 90.12 194 LEU A C 1
ATOM 1563 O O . LEU A 1 194 ? -24.367 9.963 9.508 1.00 90.12 194 LEU A O 1
ATOM 1567 N N . SER A 1 195 ? -25.217 10.734 7.573 1.00 95.81 195 SER A N 1
ATOM 1568 C CA . SER A 1 195 ? -25.333 9.394 7.003 1.00 95.81 195 SER A CA 1
ATOM 1569 C C . SER A 1 195 ? -23.935 8.803 6.790 1.00 95.81 195 SER A C 1
ATOM 1571 O O . SER A 1 195 ? -22.970 9.525 6.529 1.00 95.81 195 SER A O 1
ATOM 1573 N N . ARG A 1 196 ? -23.807 7.473 6.847 1.00 94.50 196 ARG A N 1
ATOM 1574 C CA . ARG A 1 196 ? -22.523 6.801 6.581 1.00 94.50 196 ARG A CA 1
ATOM 1575 C C . ARG A 1 196 ? -21.942 7.184 5.215 1.00 94.50 196 ARG A C 1
ATOM 1577 O O . ARG A 1 196 ? -20.725 7.250 5.065 1.00 94.50 196 ARG A O 1
ATOM 1584 N N . GLU A 1 197 ? -22.796 7.413 4.219 1.00 95.50 197 GLU A N 1
ATOM 1585 C CA . GLU A 1 197 ? -22.359 7.819 2.882 1.00 95.50 197 GLU A CA 1
ATOM 1586 C C . GLU A 1 197 ? -21.763 9.227 2.879 1.00 95.50 197 GLU A C 1
ATOM 1588 O O . GLU A 1 197 ? -20.704 9.432 2.283 1.00 95.50 197 GLU A O 1
ATOM 1593 N N . ASP A 1 198 ? -22.374 10.162 3.607 1.00 96.12 198 ASP A N 1
ATOM 1594 C CA . ASP A 1 198 ? -21.839 11.513 3.781 1.00 96.12 198 ASP A CA 1
ATOM 1595 C C . ASP A 1 198 ? -20.517 11.494 4.547 1.00 96.12 19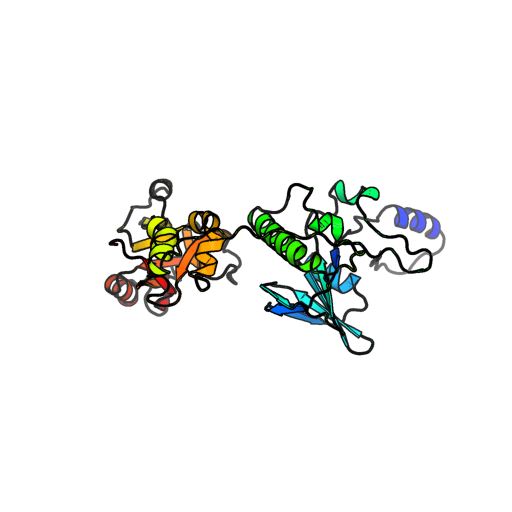8 ASP A C 1
ATOM 1597 O O . ASP A 1 198 ? -19.585 12.217 4.197 1.00 96.12 198 ASP A O 1
ATOM 1601 N N . GLU A 1 199 ? -20.390 10.625 5.554 1.00 96.50 199 GLU A N 1
ATOM 1602 C CA . GLU A 1 199 ? -19.131 10.444 6.274 1.00 96.50 199 GLU A CA 1
ATOM 1603 C C . GLU A 1 199 ? -18.028 9.878 5.361 1.00 96.50 199 GLU A C 1
ATOM 1605 O O . GLU A 1 199 ? -16.906 10.385 5.368 1.00 96.50 199 GLU A O 1
ATOM 1610 N N . ILE A 1 200 ? -18.328 8.880 4.519 1.00 96.81 200 ILE A N 1
ATOM 1611 C CA . ILE A 1 200 ? -17.369 8.360 3.524 1.00 96.81 200 ILE A CA 1
ATOM 1612 C C . ILE A 1 200 ? -16.987 9.458 2.529 1.00 96.81 200 ILE A C 1
ATOM 1614 O O . ILE A 1 200 ? -15.808 9.622 2.214 1.00 96.81 200 ILE A O 1
ATOM 1618 N N . LYS A 1 201 ? -17.954 10.250 2.057 1.00 96.75 201 LYS A N 1
ATOM 1619 C CA . LYS A 1 201 ? -17.677 11.375 1.162 1.00 96.75 201 LYS A CA 1
ATOM 1620 C C . LYS A 1 201 ? -16.752 12.398 1.825 1.00 96.75 201 LYS A C 1
ATOM 1622 O O . LYS A 1 201 ? -15.789 12.837 1.203 1.00 96.75 201 LYS A O 1
ATOM 1627 N N . LYS A 1 202 ? -17.016 12.731 3.090 1.00 96.38 202 LYS A N 1
ATOM 1628 C CA . LYS A 1 202 ? -16.278 13.733 3.866 1.00 96.38 202 LYS A CA 1
ATOM 1629 C C . LYS A 1 202 ? -14.868 13.301 4.256 1.00 96.38 202 LYS A C 1
ATOM 1631 O O . LYS A 1 202 ? -13.990 14.155 4.279 1.00 96.38 202 LYS A O 1
ATOM 1636 N N . TYR A 1 203 ? -14.662 12.039 4.624 1.00 97.38 203 TYR A N 1
ATOM 1637 C CA . TYR A 1 203 ? -13.381 11.581 5.171 1.00 97.38 203 TYR A CA 1
ATOM 1638 C C . TYR A 1 203 ? -12.537 10.800 4.165 1.00 97.38 203 TYR A C 1
ATOM 1640 O O . TYR A 1 203 ? -11.316 10.827 4.267 1.00 97.38 203 TYR A O 1
ATOM 1648 N N . VAL A 1 204 ? -13.157 10.139 3.185 1.00 97.25 204 VAL A N 1
ATOM 1649 C CA . VAL A 1 204 ? -12.444 9.355 2.167 1.00 97.25 204 VAL A CA 1
ATOM 1650 C C . VAL A 1 204 ? -12.413 10.108 0.840 1.00 97.25 204 VAL A C 1
ATOM 1652 O O . VAL A 1 204 ? -11.339 10.463 0.372 1.00 97.25 204 VAL A O 1
ATOM 1655 N N . LEU A 1 205 ? -13.571 10.389 0.232 1.00 96.94 205 LEU A N 1
ATOM 1656 C CA . LEU A 1 205 ? -13.629 10.862 -1.164 1.00 96.94 205 LEU A CA 1
ATOM 1657 C C . LEU A 1 205 ? -13.153 12.307 -1.370 1.00 96.94 205 LEU A C 1
ATOM 1659 O O . LEU A 1 205 ? -12.738 12.662 -2.468 1.00 96.94 205 LEU A O 1
ATOM 1663 N N . SER A 1 206 ? -13.204 13.144 -0.340 1.00 96.75 206 SER A N 1
ATOM 1664 C CA . SER A 1 206 ? -12.637 14.500 -0.352 1.00 96.75 206 SER A CA 1
ATOM 1665 C C . SER A 1 206 ? -11.106 14.517 -0.251 1.00 96.75 206 SER A C 1
ATOM 1667 O O . SER A 1 206 ? -10.494 15.532 -0.564 1.00 96.75 206 SER A O 1
ATOM 1669 N N . ASN A 1 207 ? -10.504 13.404 0.182 1.00 97.19 207 ASN A N 1
ATOM 1670 C CA . ASN A 1 207 ? -9.086 13.285 0.525 1.00 97.19 207 ASN A CA 1
ATOM 1671 C C . ASN A 1 207 ? -8.310 12.358 -0.427 1.00 97.19 207 ASN A C 1
ATOM 1673 O O . ASN A 1 207 ? -7.144 12.059 -0.184 1.00 97.19 207 ASN A O 1
ATOM 1677 N N . ILE A 1 208 ? -8.949 11.856 -1.488 1.00 97.38 208 ILE A N 1
ATOM 1678 C CA . ILE A 1 208 ? -8.266 11.063 -2.516 1.00 97.38 208 ILE A CA 1
ATOM 1679 C C . ILE A 1 208 ? -7.562 11.971 -3.527 1.00 97.38 208 ILE A C 1
ATOM 1681 O O . ILE A 1 208 ? -8.122 12.956 -4.009 1.00 97.38 208 ILE A O 1
ATOM 1685 N N . GLU A 1 209 ? -6.360 11.575 -3.924 1.00 96.69 209 GLU A N 1
ATOM 1686 C CA . GLU A 1 209 ? -5.533 12.274 -4.904 1.00 96.69 209 GLU A CA 1
ATOM 1687 C C . GLU A 1 209 ? -5.349 11.434 -6.168 1.00 96.69 209 GLU A C 1
ATOM 1689 O O . GLU A 1 209 ? -5.477 10.207 -6.153 1.00 96.69 209 GLU A O 1
ATOM 1694 N N . THR A 1 210 ? -5.064 12.093 -7.290 1.00 96.56 210 THR A N 1
ATOM 1695 C CA . THR A 1 210 ? -4.801 11.412 -8.562 1.00 96.56 210 THR A CA 1
ATOM 1696 C C . THR A 1 210 ? -3.535 10.572 -8.451 1.00 96.56 210 THR A C 1
ATOM 1698 O O . THR A 1 210 ? -2.481 11.098 -8.139 1.00 96.56 210 THR A O 1
ATOM 1701 N N . LEU A 1 211 ? -3.618 9.279 -8.759 1.00 95.31 211 LEU A N 1
ATOM 1702 C CA . LEU A 1 211 ? -2.463 8.392 -8.835 1.00 95.31 211 LEU A CA 1
ATOM 1703 C C . LEU A 1 211 ? -1.929 8.375 -10.267 1.00 95.31 211 LEU A C 1
ATOM 1705 O O . LEU A 1 211 ? -2.563 7.850 -11.193 1.00 95.31 211 LEU A O 1
ATOM 1709 N N . TYR A 1 212 ? -0.748 8.950 -10.446 1.00 94.44 212 TYR A N 1
ATOM 1710 C CA . TYR A 1 212 ? -0.062 9.017 -11.723 1.00 94.44 212 TYR A CA 1
ATOM 1711 C C . TYR A 1 212 ? 0.868 7.824 -11.921 1.00 94.44 212 TYR A C 1
ATOM 1713 O O . TYR A 1 212 ? 1.370 7.223 -10.970 1.00 94.44 212 TYR A O 1
ATOM 1721 N N . ARG A 1 213 ? 1.113 7.510 -13.193 1.00 93.56 213 ARG A N 1
ATOM 1722 C CA . ARG A 1 213 ? 2.123 6.554 -13.640 1.00 93.56 213 ARG A CA 1
ATOM 1723 C C . ARG A 1 213 ? 3.150 7.303 -14.476 1.00 93.56 213 ARG A C 1
ATOM 1725 O O . ARG A 1 213 ? 2.777 8.143 -15.291 1.00 93.56 213 ARG A O 1
ATOM 1732 N N . ALA A 1 214 ? 4.423 6.979 -14.314 1.00 93.38 214 ALA A N 1
ATOM 1733 C CA . ALA A 1 214 ? 5.491 7.450 -15.185 1.00 93.38 214 ALA A CA 1
ATOM 1734 C C . ALA A 1 214 ? 6.329 6.276 -15.689 1.00 93.38 214 ALA A C 1
ATOM 1736 O O . ALA A 1 214 ? 6.407 5.236 -15.033 1.00 93.38 214 ALA A O 1
ATOM 1737 N N . TYR A 1 215 ? 6.955 6.447 -16.851 1.00 93.62 215 TYR A N 1
ATOM 1738 C CA . TYR A 1 215 ? 7.772 5.421 -17.492 1.00 93.62 215 TYR A CA 1
ATOM 1739 C C . TYR A 1 215 ? 9.122 5.977 -17.922 1.00 93.62 215 TYR A C 1
ATOM 1741 O O . TYR A 1 215 ? 9.195 7.024 -18.563 1.00 93.62 215 TYR A O 1
ATOM 1749 N N . ASN A 1 216 ? 10.187 5.247 -17.609 1.00 92.75 216 ASN A N 1
ATOM 1750 C CA . ASN A 1 216 ? 11.531 5.542 -18.075 1.00 92.75 216 ASN A CA 1
ATOM 1751 C C . ASN A 1 216 ? 11.897 4.600 -19.224 1.00 92.75 216 ASN A C 1
ATOM 1753 O O . ASN A 1 216 ? 12.121 3.406 -19.021 1.00 92.75 216 ASN A O 1
ATOM 1757 N N . ALA A 1 217 ? 11.971 5.142 -20.441 1.00 92.75 217 ALA A N 1
ATOM 1758 C CA . ALA A 1 217 ? 12.233 4.357 -21.646 1.00 92.75 217 ALA A CA 1
ATOM 1759 C C . ALA A 1 217 ? 13.627 3.712 -21.659 1.00 92.75 217 ALA A C 1
ATOM 1761 O O . ALA A 1 217 ? 13.782 2.623 -22.205 1.00 92.75 217 ALA A O 1
ATOM 1762 N N . LYS A 1 218 ? 14.624 4.347 -21.027 1.00 91.88 218 LYS A N 1
ATOM 1763 C CA . LYS A 1 218 ? 16.002 3.839 -20.971 1.00 91.88 218 LYS A CA 1
ATOM 1764 C C . LYS A 1 218 ? 16.117 2.621 -20.061 1.00 91.88 218 LYS A C 1
ATOM 1766 O O . LYS A 1 218 ? 16.844 1.688 -20.379 1.00 91.88 218 LYS A O 1
ATOM 1771 N N . THR A 1 219 ? 15.436 2.643 -18.918 1.00 90.31 219 THR A N 1
ATOM 1772 C CA . THR A 1 219 ? 15.505 1.552 -17.934 1.00 90.31 219 THR A CA 1
ATOM 1773 C C . THR A 1 219 ? 14.362 0.556 -18.059 1.00 90.31 219 THR A C 1
ATOM 1775 O O . THR A 1 219 ? 14.414 -0.485 -17.413 1.00 90.31 219 THR A O 1
ATOM 1778 N N . ALA A 1 220 ? 13.350 0.850 -18.883 1.00 91.81 220 ALA A N 1
ATOM 1779 C CA . ALA A 1 220 ? 12.123 0.068 -19.003 1.00 91.81 220 ALA A CA 1
ATOM 1780 C C . ALA A 1 220 ? 11.321 -0.040 -17.686 1.00 91.81 220 ALA A C 1
ATOM 1782 O O . ALA A 1 220 ? 10.592 -1.012 -17.471 1.00 91.81 220 ALA A O 1
ATOM 1783 N N . LYS A 1 221 ? 11.428 0.970 -16.813 1.00 90.56 221 LYS A N 1
ATOM 1784 C CA . LYS A 1 221 ? 10.848 0.958 -15.461 1.00 90.56 221 LYS A CA 1
ATOM 1785 C C . LYS A 1 221 ? 9.662 1.901 -15.319 1.00 90.56 221 LYS A C 1
ATOM 1787 O O . LYS A 1 221 ? 9.633 2.972 -15.924 1.00 90.56 221 LYS A O 1
ATOM 1792 N N . HIS A 1 222 ? 8.699 1.495 -14.498 1.00 92.69 222 HIS A N 1
ATOM 1793 C CA . HIS A 1 222 ? 7.535 2.290 -14.134 1.00 92.69 222 HIS A CA 1
ATOM 1794 C C . HIS A 1 222 ? 7.655 2.811 -12.699 1.00 92.69 222 HIS A C 1
ATOM 1796 O O . HIS A 1 222 ? 8.219 2.148 -11.830 1.00 92.69 222 HIS A O 1
ATOM 1802 N N . SER A 1 223 ? 7.093 3.993 -12.464 1.00 91.44 223 SER A N 1
ATOM 1803 C CA . SER A 1 223 ? 6.951 4.600 -11.141 1.00 91.44 223 SER A CA 1
ATOM 1804 C C . SER A 1 223 ? 5.519 5.098 -10.945 1.00 91.44 223 SER A C 1
ATOM 1806 O O . SER A 1 223 ? 4.845 5.438 -11.925 1.00 91.44 223 SER A O 1
ATOM 1808 N N 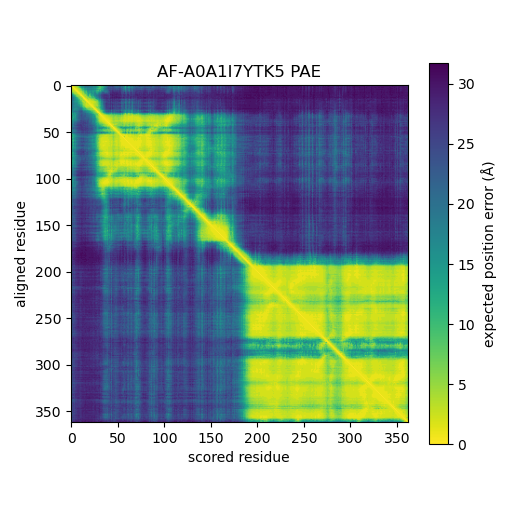. TYR A 1 224 ? 5.059 5.128 -9.694 1.00 92.56 224 TYR A N 1
ATOM 1809 C CA . TYR A 1 224 ? 3.700 5.509 -9.314 1.00 92.56 224 TYR A CA 1
ATOM 1810 C C . TYR A 1 224 ? 3.758 6.508 -8.175 1.00 92.56 224 TYR A C 1
ATOM 1812 O O . TYR A 1 224 ? 4.403 6.251 -7.163 1.00 92.56 224 TYR A O 1
ATOM 1820 N N . TYR A 1 225 ? 3.091 7.644 -8.338 1.00 92.31 225 TYR A N 1
ATOM 1821 C CA . TYR A 1 225 ? 3.072 8.676 -7.311 1.00 92.31 225 TYR A CA 1
ATOM 1822 C C . TYR A 1 225 ? 1.807 9.535 -7.429 1.00 92.31 225 TYR A C 1
ATOM 1824 O O . TYR A 1 225 ? 1.259 9.662 -8.525 1.00 92.31 225 TYR A O 1
ATOM 1832 N N . TYR A 1 226 ? 1.307 10.080 -6.316 1.00 91.50 226 TYR A N 1
ATOM 1833 C CA . TYR A 1 226 ? 0.135 10.973 -6.324 1.00 91.50 226 TYR A CA 1
ATOM 1834 C C . TYR A 1 226 ? 0.500 12.466 -6.456 1.00 91.50 226 TYR A C 1
ATOM 1836 O O . TYR A 1 226 ? -0.228 13.241 -7.065 1.00 91.50 226 TYR A O 1
ATOM 1844 N N . ASP A 1 227 ? 1.685 12.839 -5.975 1.00 89.12 227 ASP A N 1
ATOM 1845 C CA . ASP A 1 227 ? 2.350 14.128 -6.206 1.00 89.12 227 ASP A CA 1
ATOM 1846 C C . ASP A 1 227 ? 3.033 14.148 -7.589 1.00 89.12 227 ASP A C 1
ATOM 1848 O O . ASP A 1 227 ? 3.963 13.382 -7.868 1.00 89.12 227 ASP A O 1
ATOM 1852 N N . GLU A 1 228 ? 2.537 15.012 -8.471 1.00 85.62 228 GLU A N 1
ATOM 1853 C CA . GLU A 1 228 ? 3.040 15.160 -9.836 1.00 85.62 228 GLU A CA 1
ATOM 1854 C C . GLU A 1 228 ? 4.456 15.747 -9.886 1.00 85.62 228 GLU A C 1
ATOM 1856 O O . GLU A 1 228 ? 5.272 15.308 -10.701 1.00 85.62 228 GLU A O 1
ATOM 1861 N N . ASP A 1 229 ? 4.783 16.678 -8.991 1.00 86.44 229 ASP A N 1
ATOM 1862 C CA . ASP A 1 229 ? 6.088 17.338 -8.980 1.00 86.44 229 ASP A CA 1
ATOM 1863 C C . ASP A 1 229 ? 7.188 16.340 -8.631 1.00 86.44 229 ASP A C 1
ATOM 1865 O O . ASP A 1 229 ? 8.255 16.332 -9.250 1.00 86.44 229 ASP A O 1
ATOM 1869 N N . LYS A 1 230 ? 6.898 15.410 -7.718 1.00 84.06 230 LYS A N 1
ATOM 1870 C CA . LYS A 1 230 ? 7.818 14.314 -7.395 1.00 84.06 230 LYS A CA 1
ATOM 1871 C C . LYS A 1 230 ? 8.077 13.382 -8.568 1.00 84.06 230 LYS A C 1
ATOM 1873 O O . LYS A 1 230 ? 9.190 12.880 -8.681 1.00 84.06 230 LYS A O 1
ATOM 1878 N N . LEU A 1 231 ? 7.113 13.164 -9.463 1.00 81.00 231 LEU A N 1
ATOM 1879 C CA . LEU A 1 231 ? 7.372 12.375 -10.673 1.00 81.00 231 LEU A CA 1
ATOM 1880 C C . LEU A 1 231 ? 8.339 13.084 -11.620 1.00 81.00 231 LEU A C 1
ATOM 1882 O O . LEU A 1 231 ? 9.206 12.427 -12.197 1.00 81.00 231 LEU A O 1
ATOM 1886 N N . ASN A 1 232 ? 8.233 14.409 -11.730 1.00 79.19 232 ASN A N 1
ATOM 1887 C CA . ASN A 1 232 ? 9.120 15.220 -12.564 1.00 79.19 232 ASN A CA 1
ATOM 1888 C C . ASN A 1 232 ? 10.557 15.282 -12.017 1.00 79.19 232 ASN A C 1
ATOM 1890 O O . ASN A 1 232 ? 11.492 15.534 -12.776 1.00 79.19 232 ASN A O 1
ATOM 1894 N N . MET A 1 233 ? 10.758 15.009 -10.724 1.00 79.44 233 MET A N 1
ATOM 1895 C CA . MET A 1 233 ? 12.087 14.976 -10.105 1.00 79.44 233 MET A CA 1
ATOM 1896 C C . MET A 1 233 ? 12.937 13.769 -10.522 1.00 79.44 233 MET A C 1
ATOM 1898 O O . MET A 1 233 ? 14.140 13.787 -10.273 1.00 79.44 233 MET A O 1
ATOM 1902 N N . PHE A 1 234 ? 12.369 12.729 -11.148 1.00 81.44 234 PHE A N 1
ATOM 1903 C CA . PHE A 1 234 ? 13.131 11.552 -11.577 1.00 81.44 234 PHE A CA 1
ATOM 1904 C C . PHE A 1 234 ? 13.630 11.704 -13.022 1.00 81.44 234 PHE A C 1
ATOM 1906 O O . PHE A 1 234 ? 12.839 11.578 -13.963 1.00 81.44 234 PHE A O 1
ATOM 1913 N N . PRO A 1 235 ? 14.945 11.898 -13.253 1.00 86.25 235 PRO A N 1
ATOM 1914 C CA . PRO A 1 235 ? 15.467 12.097 -14.600 1.00 86.25 235 PRO A CA 1
ATOM 1915 C C . PRO A 1 235 ? 15.132 10.924 -15.531 1.00 86.25 235 PRO A C 1
ATOM 1917 O O . PRO A 1 235 ? 15.364 9.754 -15.211 1.00 86.25 235 PRO A O 1
ATOM 1920 N N . GLY A 1 236 ? 14.596 11.241 -16.711 1.00 89.62 236 GLY A N 1
ATOM 1921 C CA . GLY A 1 236 ? 14.265 10.263 -17.749 1.00 89.62 236 GLY A CA 1
ATOM 1922 C C . GLY A 1 236 ? 12.914 9.563 -17.589 1.00 89.62 236 GLY A C 1
ATOM 1923 O O . GLY A 1 236 ? 12.587 8.721 -18.425 1.00 89.62 236 GLY A O 1
ATOM 1924 N N . TYR A 1 237 ? 12.121 9.898 -16.567 1.00 91.75 237 TYR A N 1
ATOM 1925 C CA . TYR A 1 237 ? 10.732 9.455 -16.479 1.00 91.75 237 TYR A CA 1
ATOM 1926 C C . TYR A 1 237 ? 9.813 10.404 -17.252 1.00 91.75 237 TYR A C 1
ATOM 1928 O O . TYR A 1 237 ? 9.788 11.605 -17.009 1.00 91.75 237 TYR A O 1
ATOM 1936 N N . ALA A 1 238 ? 9.032 9.847 -18.174 1.00 92.94 238 ALA A N 1
ATOM 1937 C CA . ALA A 1 238 ? 7.957 10.552 -18.856 1.00 92.94 238 ALA A CA 1
ATOM 1938 C C . ALA A 1 238 ? 6.618 10.232 -18.182 1.00 92.94 238 ALA A C 1
ATOM 1940 O O . ALA A 1 238 ? 6.293 9.060 -17.950 1.00 92.94 238 ALA A O 1
ATOM 1941 N N . LYS A 1 239 ? 5.828 11.271 -17.888 1.00 93.19 239 LYS A N 1
ATOM 1942 C CA . LYS A 1 239 ? 4.471 11.124 -17.354 1.00 93.19 239 LYS A CA 1
ATOM 1943 C C . LYS A 1 239 ? 3.606 10.332 -18.338 1.00 93.19 239 LYS A C 1
ATOM 1945 O O . LYS A 1 239 ? 3.580 10.607 -19.535 1.00 93.19 239 LYS A O 1
ATOM 1950 N N . GLN A 1 240 ? 2.881 9.352 -17.818 1.00 93.19 240 GLN A N 1
ATOM 1951 C CA . GLN A 1 240 ? 1.843 8.622 -18.537 1.00 93.19 240 GLN A CA 1
ATOM 1952 C C . GLN A 1 240 ? 0.461 9.012 -17.999 1.00 93.19 240 GLN A C 1
ATOM 1954 O O . GLN A 1 240 ? 0.315 9.846 -17.103 1.00 93.19 240 GLN A O 1
ATOM 1959 N N . LYS A 1 241 ? -0.588 8.410 -18.564 1.00 90.25 241 LYS A N 1
ATOM 1960 C CA . LYS A 1 241 ? -1.965 8.631 -18.120 1.00 90.25 241 LYS A CA 1
ATOM 1961 C C . LYS A 1 241 ? -2.129 8.267 -16.637 1.00 90.25 241 LYS A C 1
ATOM 1963 O O . LYS A 1 241 ? -1.588 7.258 -16.181 1.00 90.25 241 LYS A O 1
ATOM 1968 N N . ALA A 1 242 ? -2.908 9.070 -15.910 1.00 94.44 242 ALA A N 1
ATOM 1969 C CA . ALA A 1 242 ? -3.344 8.738 -14.558 1.00 94.44 242 ALA A CA 1
ATOM 1970 C C . ALA A 1 242 ? -4.073 7.389 -14.548 1.00 94.44 242 ALA A C 1
ATOM 1972 O O . ALA A 1 242 ? -4.875 7.103 -15.441 1.00 94.44 242 ALA A O 1
ATOM 1973 N N . ILE A 1 243 ? -3.798 6.570 -13.535 1.00 95.06 243 ILE A N 1
ATOM 1974 C CA . ILE A 1 243 ? -4.407 5.242 -13.418 1.00 95.06 243 ILE A CA 1
ATOM 1975 C C . ILE A 1 243 ? -5.656 5.256 -12.530 1.00 95.06 243 ILE A C 1
ATOM 1977 O O . ILE A 1 243 ? -6.471 4.349 -12.636 1.00 95.06 243 ILE A O 1
ATOM 1981 N N . GLY A 1 244 ? -5.873 6.295 -11.722 1.00 95.75 244 GLY A N 1
ATOM 1982 C CA . GLY A 1 244 ? -7.094 6.488 -10.933 1.00 95.75 244 GLY A CA 1
ATOM 1983 C C . GLY A 1 244 ? -6.876 7.492 -9.808 1.00 95.75 244 GLY A C 1
ATOM 1984 O O . GLY A 1 244 ? -6.010 8.357 -9.927 1.00 95.75 244 GLY A O 1
ATOM 1985 N N . LYS A 1 245 ? -7.637 7.370 -8.717 1.00 97.12 245 LYS A N 1
ATOM 1986 C CA . LYS A 1 245 ? -7.416 8.131 -7.482 1.00 97.12 245 LYS A CA 1
ATOM 1987 C C . LYS A 1 245 ? -7.149 7.208 -6.300 1.00 97.12 245 LYS A C 1
ATOM 1989 O O . LYS A 1 245 ? -7.832 6.199 -6.158 1.00 97.12 245 LYS A O 1
ATOM 1994 N N . ALA A 1 246 ? -6.198 7.559 -5.446 1.00 95.31 246 ALA A N 1
ATOM 1995 C CA . ALA A 1 246 ? -5.834 6.814 -4.245 1.00 95.31 246 ALA A CA 1
ATOM 1996 C C . ALA A 1 246 ? -5.979 7.692 -3.001 1.00 95.31 246 ALA A C 1
ATOM 1998 O O . ALA A 1 246 ? -5.878 8.907 -3.109 1.00 95.31 246 ALA A O 1
ATOM 1999 N N . LEU A 1 247 ? -6.200 7.090 -1.830 1.00 97.31 247 LEU A N 1
ATOM 2000 C CA . LEU A 1 247 ? -6.192 7.802 -0.551 1.00 97.31 247 LEU A CA 1
ATOM 2001 C C . LEU A 1 247 ? -4.746 7.859 -0.036 1.00 97.31 247 LEU A C 1
ATOM 2003 O O . LEU A 1 247 ? -4.251 6.817 0.405 1.00 97.31 247 LEU A O 1
ATOM 2007 N N . PRO A 1 248 ? -4.044 9.008 -0.085 1.00 96.94 248 PRO A N 1
ATOM 2008 C CA . PRO A 1 248 ? -2.677 9.098 0.413 1.00 96.94 248 PRO A CA 1
ATOM 2009 C C . PRO A 1 248 ? -2.617 8.705 1.886 1.00 96.94 248 PRO A C 1
ATOM 2011 O O . PRO A 1 248 ? -3.510 9.042 2.668 1.00 96.94 248 PRO A O 1
ATOM 2014 N N . TYR A 1 249 ? -1.548 8.020 2.292 1.00 94.38 249 TYR A N 1
ATOM 2015 C CA . TYR A 1 249 ? -1.441 7.547 3.672 1.00 94.38 249 TYR A CA 1
ATOM 2016 C C . TYR A 1 249 ? -1.449 8.704 4.682 1.00 94.38 249 TYR A C 1
ATOM 2018 O O . TYR A 1 249 ? -2.072 8.598 5.732 1.00 94.38 249 TYR A O 1
ATOM 2026 N N . LYS A 1 250 ? -0.859 9.851 4.325 1.00 94.19 250 LYS A N 1
ATOM 2027 C CA . LYS A 1 250 ? -0.896 11.067 5.150 1.00 94.19 250 LYS A CA 1
ATOM 2028 C C . LYS A 1 250 ? -2.330 11.537 5.436 1.00 94.19 250 LYS A C 1
ATOM 2030 O O . LYS A 1 250 ? -2.674 11.795 6.585 1.00 94.19 250 LYS A O 1
ATOM 2035 N N . ALA A 1 251 ? -3.181 11.588 4.412 1.00 96.88 251 ALA A N 1
ATOM 2036 C CA . ALA A 1 251 ? -4.577 11.991 4.575 1.00 96.88 251 ALA A CA 1
ATOM 2037 C C . ALA A 1 251 ? -5.375 10.971 5.409 1.00 96.88 251 ALA A C 1
ATOM 2039 O O . ALA A 1 251 ? -6.275 11.340 6.170 1.00 96.88 251 ALA A O 1
ATOM 2040 N N . TYR A 1 252 ? -5.013 9.685 5.309 1.00 96.38 252 TYR A N 1
ATOM 2041 C CA . TYR A 1 252 ? -5.526 8.649 6.201 1.00 96.38 252 TYR A CA 1
ATOM 2042 C C . TYR A 1 252 ? -5.112 8.877 7.661 1.00 96.38 252 TYR A C 1
ATOM 2044 O O . TYR A 1 252 ? -5.963 8.783 8.541 1.00 96.38 252 TYR A O 1
ATOM 2052 N N . GLU A 1 253 ? -3.847 9.207 7.938 1.00 93.75 253 GLU A N 1
ATOM 2053 C CA . GLU A 1 253 ? -3.367 9.471 9.301 1.00 93.75 253 GLU A CA 1
ATOM 2054 C C . GLU A 1 253 ? -4.087 10.651 9.957 1.00 93.75 253 GLU A C 1
ATOM 2056 O O . GLU A 1 253 ? -4.505 10.547 11.112 1.00 93.75 253 GLU A O 1
ATOM 2061 N N . GLU A 1 254 ? -4.305 11.731 9.207 1.00 96.50 254 GLU A N 1
ATOM 2062 C CA . GLU A 1 254 ? -5.031 12.923 9.666 1.00 96.50 254 GLU A CA 1
ATOM 2063 C C . GLU A 1 254 ? -6.501 12.628 10.021 1.00 96.50 254 GLU A C 1
ATOM 2065 O O . GLU A 1 254 ? -7.098 13.326 10.839 1.00 96.50 254 GLU A O 1
ATOM 2070 N N . ASN A 1 255 ? -7.085 11.565 9.455 1.00 96.56 255 ASN A N 1
ATOM 2071 C CA . ASN A 1 255 ? -8.497 11.204 9.615 1.00 96.56 255 ASN A CA 1
ATOM 2072 C C . ASN A 1 255 ? -8.701 9.784 10.170 1.00 96.56 255 ASN A C 1
ATOM 2074 O O . ASN A 1 255 ? -9.775 9.193 10.004 1.00 96.56 255 ASN A O 1
ATOM 2078 N N . ILE A 1 256 ? -7.688 9.223 10.836 1.00 94.31 256 ILE A N 1
ATOM 2079 C CA . ILE A 1 256 ? -7.620 7.788 11.130 1.00 94.31 256 ILE A CA 1
ATOM 2080 C C . ILE A 1 256 ? -8.800 7.272 11.956 1.00 94.31 256 ILE A C 1
ATOM 2082 O O . ILE A 1 256 ? -9.314 6.195 11.671 1.00 94.31 256 ILE A O 1
ATOM 2086 N N . GLU A 1 257 ? -9.273 8.031 12.947 1.00 93.25 257 GLU A N 1
ATOM 2087 C CA . GLU A 1 257 ? -10.390 7.608 13.802 1.00 93.25 257 GLU A CA 1
ATOM 2088 C C . GLU A 1 257 ? -11.691 7.447 13.005 1.00 93.25 257 GLU A C 1
ATOM 2090 O O . GLU A 1 257 ? -12.442 6.492 13.208 1.00 93.25 257 GLU A O 1
ATOM 2095 N N . ASN A 1 258 ? -11.934 8.349 12.051 1.00 96.56 258 ASN A N 1
ATOM 2096 C CA . ASN A 1 258 ? -13.125 8.314 11.212 1.00 96.56 258 ASN A CA 1
ATOM 2097 C C . ASN A 1 258 ? -12.998 7.253 10.124 1.00 96.56 258 ASN A C 1
ATOM 2099 O O . ASN A 1 258 ? -13.900 6.435 9.957 1.00 96.56 258 ASN A O 1
ATOM 2103 N N . ILE A 1 259 ? -11.867 7.214 9.418 1.00 96.44 259 ILE A N 1
ATOM 2104 C CA . ILE A 1 259 ? -11.679 6.277 8.309 1.00 96.44 259 ILE A CA 1
ATOM 2105 C C . ILE A 1 259 ? -11.587 4.838 8.821 1.00 96.44 259 ILE A C 1
ATOM 2107 O O . ILE A 1 259 ? -12.234 3.972 8.247 1.00 96.44 259 ILE A O 1
ATOM 2111 N N . ALA A 1 260 ? -10.880 4.557 9.920 1.00 93.25 260 ALA A N 1
ATOM 2112 C CA . ALA A 1 260 ? -10.813 3.199 10.470 1.00 93.25 260 ALA A CA 1
ATOM 2113 C C . ALA A 1 260 ? -12.176 2.712 10.994 1.00 93.25 260 ALA A C 1
ATOM 2115 O O . ALA A 1 260 ? -12.476 1.523 10.915 1.00 93.25 260 ALA A O 1
ATOM 2116 N N . ARG A 1 261 ? -13.031 3.619 11.489 1.00 95.44 261 ARG A N 1
ATOM 2117 C CA . ARG A 1 261 ? -14.413 3.295 11.875 1.00 95.44 261 ARG A CA 1
ATOM 2118 C C . ARG A 1 261 ? -15.299 3.014 10.657 1.00 95.44 261 ARG A C 1
ATOM 2120 O O . ARG A 1 261 ? -16.088 2.074 10.679 1.00 95.44 261 ARG A O 1
ATOM 2127 N N . LEU A 1 262 ? -15.203 3.840 9.615 1.00 96.31 262 LEU A N 1
ATOM 2128 C CA . LEU A 1 262 ? -16.054 3.760 8.420 1.00 96.31 262 LEU A CA 1
ATOM 2129 C C . LEU A 1 262 ? -15.626 2.651 7.457 1.00 96.31 262 LEU A C 1
ATOM 2131 O O . LEU A 1 262 ? -16.476 2.034 6.808 1.00 96.31 262 LEU A O 1
ATOM 2135 N N . CYS A 1 263 ? -14.317 2.435 7.371 1.00 96.62 263 CYS A N 1
ATOM 2136 C CA . CYS A 1 263 ? -13.619 1.644 6.371 1.00 96.62 263 CYS A CA 1
ATOM 2137 C C . CYS A 1 263 ? -12.510 0.759 6.997 1.00 96.62 263 CYS A C 1
ATOM 2139 O O . CYS A 1 263 ? -11.369 0.810 6.536 1.00 96.62 263 CYS A O 1
ATOM 2141 N N . PRO A 1 264 ? -12.810 -0.099 7.997 1.00 94.94 264 PRO A N 1
ATOM 2142 C CA . PRO A 1 264 ? -11.804 -0.889 8.726 1.00 94.94 264 PRO A CA 1
ATOM 2143 C C . PRO A 1 264 ? -10.972 -1.861 7.871 1.00 94.94 264 PRO A C 1
ATOM 2145 O O . PRO A 1 264 ? -9.843 -2.166 8.231 1.00 94.94 264 PRO A O 1
ATOM 2148 N N . GLU A 1 265 ? -11.508 -2.350 6.752 1.00 89.75 265 GLU A N 1
ATOM 2149 C CA . GLU A 1 265 ? -10.828 -3.283 5.837 1.00 89.75 265 GLU A CA 1
ATOM 2150 C C . GLU A 1 265 ? -9.932 -2.611 4.780 1.00 89.75 265 GLU A C 1
ATOM 2152 O O . GLU A 1 265 ? -9.460 -3.283 3.863 1.00 89.75 265 GLU A O 1
ATOM 2157 N N . LEU A 1 266 ? -9.698 -1.292 4.853 1.00 91.94 266 LEU A N 1
ATOM 2158 C CA . LEU A 1 266 ? -8.686 -0.683 3.986 1.00 91.94 266 LEU A CA 1
ATOM 2159 C C . LEU A 1 266 ? -7.301 -1.208 4.363 1.00 91.94 266 LEU A C 1
ATOM 2161 O O . LEU A 1 266 ? -6.935 -1.253 5.538 1.00 91.94 266 LEU A O 1
ATOM 2165 N N . VAL A 1 267 ? -6.517 -1.551 3.348 1.00 91.31 267 VAL A N 1
ATOM 2166 C CA . VAL A 1 267 ? -5.147 -2.032 3.518 1.00 91.31 267 VAL A CA 1
ATOM 2167 C C . VAL A 1 267 ? -4.159 -0.927 3.188 1.00 91.31 267 VAL A C 1
ATOM 2169 O O . VAL A 1 267 ? -4.374 -0.130 2.269 1.00 91.31 267 VAL A O 1
ATOM 2172 N N . THR A 1 268 ? -3.063 -0.891 3.939 1.00 89.62 268 THR A N 1
ATOM 2173 C CA . THR A 1 268 ? -1.928 -0.030 3.624 1.00 89.62 268 THR A CA 1
ATOM 2174 C C . THR A 1 268 ? -1.187 -0.617 2.439 1.00 89.62 268 THR A C 1
ATOM 2176 O O . THR A 1 268 ? -0.701 -1.742 2.499 1.00 89.62 268 THR A O 1
ATOM 2179 N N . ILE A 1 269 ? -1.059 0.171 1.384 1.00 90.94 269 ILE A N 1
ATOM 2180 C CA . ILE A 1 269 ? -0.132 -0.089 0.299 1.00 90.94 269 ILE A CA 1
ATOM 2181 C C . ILE A 1 269 ? 1.159 0.656 0.616 1.00 90.94 269 ILE A C 1
ATOM 2183 O O . ILE A 1 269 ? 1.160 1.867 0.844 1.00 90.94 269 ILE A O 1
ATOM 2187 N N . TYR A 1 270 ? 2.248 -0.092 0.668 1.00 85.75 270 TYR A N 1
ATOM 2188 C CA . TYR A 1 270 ? 3.590 0.377 0.947 1.00 85.75 270 TYR A CA 1
ATOM 2189 C C . TYR A 1 270 ? 4.309 0.730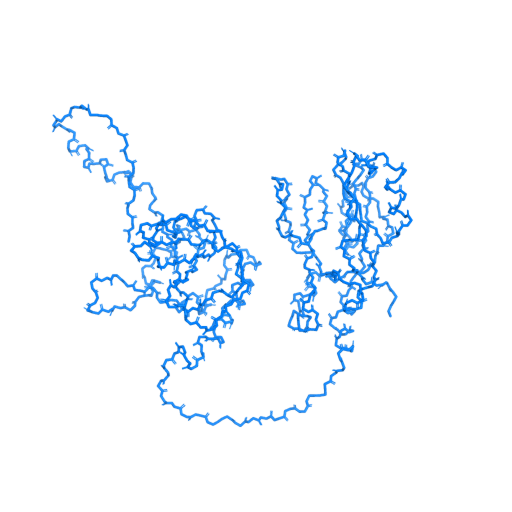 -0.339 1.00 85.75 270 TYR A C 1
ATOM 2191 O O . TYR A 1 270 ? 4.103 0.102 -1.381 1.00 85.75 270 TYR A O 1
ATOM 2199 N N . ASP A 1 271 ? 5.188 1.713 -0.213 1.00 82.06 271 ASP A N 1
ATOM 2200 C CA . ASP A 1 271 ? 6.136 2.067 -1.243 1.00 82.06 271 ASP A CA 1
ATOM 2201 C C . ASP A 1 271 ? 7.485 1.390 -0.978 1.00 82.06 271 ASP A C 1
ATOM 2203 O O . ASP A 1 271 ? 8.090 1.514 0.097 1.00 82.06 271 ASP A O 1
ATOM 2207 N N . HIS A 1 272 ? 7.939 0.627 -1.964 1.00 75.94 272 HIS A N 1
ATOM 2208 C CA . HIS A 1 272 ? 9.185 -0.115 -1.912 1.00 75.94 272 HIS A CA 1
ATOM 2209 C C . HIS A 1 272 ? 10.166 0.417 -2.940 1.00 75.94 272 HIS A C 1
ATOM 2211 O O . HIS A 1 272 ? 9.873 0.402 -4.133 1.00 75.94 272 HIS A O 1
ATOM 2217 N N . HIS A 1 273 ? 11.375 0.746 -2.484 1.00 71.12 273 HIS A N 1
ATOM 2218 C CA . HIS A 1 273 ? 12.491 1.034 -3.364 1.00 71.12 273 HIS A CA 1
ATOM 2219 C C . HIS A 1 273 ? 13.110 -0.271 -3.884 1.00 71.12 273 HIS A C 1
ATOM 2221 O O . HIS A 1 273 ? 13.817 -0.972 -3.152 1.00 71.12 273 HIS A O 1
ATOM 2227 N N . TRP A 1 274 ? 12.878 -0.593 -5.158 1.00 63.88 274 TRP A N 1
ATOM 2228 C CA . TRP A 1 274 ? 13.479 -1.747 -5.832 1.00 63.88 274 TRP A CA 1
ATOM 2229 C C . TRP A 1 274 ? 14.364 -1.295 -6.996 1.00 63.88 274 TRP A C 1
ATOM 2231 O O . TRP A 1 274 ? 13.880 -0.970 -8.077 1.00 63.88 274 TRP A O 1
ATOM 2241 N N . GLN A 1 275 ? 15.685 -1.255 -6.775 1.00 62.44 275 GLN A N 1
ATOM 2242 C CA . GLN A 1 275 ? 16.671 -0.857 -7.796 1.00 62.44 275 GLN A CA 1
ATOM 2243 C C . GLN A 1 275 ? 16.324 0.476 -8.508 1.00 62.44 275 GLN A C 1
ATOM 2245 O O . GLN A 1 275 ? 16.413 0.559 -9.737 1.00 62.44 275 GLN A O 1
ATOM 2250 N N . GLY A 1 276 ? 15.884 1.501 -7.765 1.00 58.03 276 GLY A N 1
ATOM 2251 C CA . GLY A 1 276 ? 15.488 2.796 -8.343 1.00 58.03 276 GLY A CA 1
ATOM 2252 C C . GLY A 1 276 ? 14.014 2.910 -8.750 1.00 58.03 276 GLY A C 1
ATOM 2253 O O . GLY A 1 276 ? 13.678 3.802 -9.525 1.00 58.03 276 GLY A O 1
ATOM 2254 N N . MET A 1 277 ? 13.152 1.993 -8.301 1.00 57.97 277 MET A N 1
ATOM 2255 C CA . MET A 1 277 ? 11.710 1.996 -8.584 1.00 57.97 277 MET A CA 1
ATOM 2256 C C . MET A 1 277 ? 10.883 2.022 -7.316 1.00 57.97 277 MET A C 1
ATOM 2258 O O . MET A 1 277 ? 11.343 1.529 -6.295 1.00 57.97 277 MET A O 1
ATOM 2262 N N . TYR A 1 278 ? 9.639 2.457 -7.461 1.00 63.69 278 TYR A N 1
ATOM 2263 C CA . TYR A 1 278 ? 8.614 2.481 -6.430 1.00 63.69 278 TYR A CA 1
ATOM 2264 C C . TYR A 1 278 ? 7.568 1.404 -6.751 1.00 63.69 278 TYR A C 1
ATOM 2266 O O . TYR A 1 278 ? 6.872 1.482 -7.768 1.00 63.69 278 TYR A O 1
ATOM 2274 N N . VAL A 1 279 ? 7.524 0.338 -5.947 1.00 75.94 279 VAL A N 1
ATOM 2275 C CA . VAL A 1 279 ? 6.583 -0.785 -6.115 1.00 75.94 279 VAL A CA 1
ATOM 2276 C C . VAL A 1 279 ? 5.525 -0.744 -5.024 1.00 75.94 279 VAL A C 1
ATOM 2278 O O . VAL A 1 279 ? 5.852 -0.576 -3.855 1.00 75.94 279 VAL A O 1
ATOM 2281 N N . LEU A 1 280 ? 4.272 -0.974 -5.416 1.00 79.62 280 LEU A N 1
ATOM 2282 C CA . LEU A 1 280 ? 3.103 -0.930 -4.544 1.00 79.62 280 LEU A CA 1
ATOM 2283 C C . LEU A 1 280 ? 2.763 -2.328 -4.008 1.00 79.62 280 LEU A C 1
ATOM 2285 O O . LEU A 1 280 ? 2.429 -3.226 -4.787 1.00 79.62 280 LEU A O 1
ATOM 2289 N N . ASN A 1 281 ? 2.829 -2.532 -2.694 1.00 76.88 281 ASN A N 1
ATOM 2290 C CA . ASN A 1 281 ? 2.491 -3.824 -2.089 1.00 76.88 281 ASN A CA 1
ATOM 2291 C C . ASN A 1 281 ? 1.703 -3.681 -0.786 1.00 76.88 281 ASN A C 1
ATOM 2293 O O . ASN A 1 281 ? 1.919 -2.730 -0.049 1.00 76.88 281 ASN A O 1
ATOM 2297 N N . ASP A 1 282 ? 0.828 -4.632 -0.480 1.00 68.69 282 ASP A N 1
ATOM 2298 C CA . ASP A 1 282 ? 0.034 -4.652 0.758 1.00 68.69 282 ASP A CA 1
ATOM 2299 C C . ASP A 1 282 ? 0.799 -5.238 1.962 1.00 68.69 282 ASP A C 1
ATOM 2301 O O . ASP A 1 282 ? 0.424 -5.034 3.118 1.00 68.69 282 ASP A O 1
ATOM 2305 N N . ALA A 1 283 ? 1.908 -5.936 1.710 1.00 66.31 283 ALA A N 1
ATOM 2306 C CA . ALA A 1 283 ? 2.739 -6.529 2.748 1.00 66.31 283 ALA A CA 1
ATOM 2307 C C . ALA A 1 283 ? 3.862 -5.580 3.223 1.00 66.31 283 ALA A C 1
ATOM 2309 O O . ALA A 1 283 ? 4.710 -5.178 2.420 1.00 66.31 283 ALA A O 1
ATOM 2310 N N . PRO A 1 284 ? 3.995 -5.330 4.543 1.00 48.94 284 PRO A N 1
ATOM 2311 C CA . PRO A 1 284 ? 5.058 -4.492 5.099 1.00 48.94 284 PRO A CA 1
ATOM 2312 C C . PRO A 1 284 ? 6.444 -5.141 5.028 1.00 48.94 284 PRO A C 1
ATOM 2314 O O . PRO A 1 284 ? 7.423 -4.493 5.373 1.00 48.94 284 PRO A O 1
ATOM 2317 N N . LYS A 1 285 ? 6.565 -6.420 4.645 1.00 52.56 285 LYS A N 1
ATOM 2318 C CA . LYS A 1 285 ? 7.848 -7.108 4.430 1.00 52.56 285 LYS A CA 1
ATOM 2319 C C . LYS A 1 285 ? 7.739 -8.052 3.241 1.00 52.56 285 LYS A C 1
ATOM 2321 O O . LYS A 1 285 ? 6.911 -8.956 3.242 1.00 52.56 285 LYS A O 1
ATOM 2326 N N . MET A 1 286 ? 8.621 -7.874 2.263 1.00 57.41 286 MET A N 1
ATOM 2327 C CA . MET A 1 286 ? 8.857 -8.860 1.211 1.00 57.41 286 MET A CA 1
ATOM 2328 C C . MET A 1 286 ? 9.975 -9.816 1.654 1.00 57.41 286 MET A C 1
ATOM 2330 O O . MET A 1 286 ? 10.950 -9.363 2.253 1.00 57.41 286 MET A O 1
ATOM 2334 N N . PRO A 1 287 ? 9.908 -11.114 1.315 1.00 51.59 287 PRO A N 1
ATOM 2335 C CA . PRO A 1 287 ? 10.951 -12.087 1.651 1.00 51.59 287 PRO A CA 1
ATOM 2336 C C . PRO A 1 287 ? 12.268 -11.884 0.876 1.00 51.59 287 PRO A C 1
ATOM 2338 O O . PRO A 1 287 ? 13.193 -12.679 1.029 1.00 51.59 287 PRO A O 1
ATOM 2341 N N . ARG A 1 288 ? 12.379 -10.855 0.021 1.00 61.38 288 ARG A N 1
ATOM 2342 C CA . ARG A 1 288 ? 13.553 -10.645 -0.836 1.00 61.38 288 ARG A CA 1
ATOM 2343 C C . ARG A 1 288 ? 14.553 -9.671 -0.183 1.00 61.38 288 ARG A C 1
ATOM 2345 O O . ARG A 1 288 ? 14.161 -8.554 0.146 1.00 61.38 288 ARG A O 1
ATOM 2352 N N . PRO A 1 289 ? 15.849 -10.025 -0.083 1.00 55.56 289 PRO A N 1
ATOM 2353 C CA . PRO A 1 289 ? 16.877 -9.266 0.650 1.00 55.56 289 PRO A CA 1
ATOM 2354 C C . PRO A 1 289 ? 17.281 -7.896 0.057 1.00 55.56 289 PRO A C 1
ATOM 2356 O O . PRO A 1 289 ? 18.243 -7.297 0.521 1.00 55.56 289 PRO A O 1
ATOM 2359 N N . PHE A 1 290 ? 16.555 -7.364 -0.933 1.00 58.25 290 PHE A N 1
ATOM 2360 C CA . PHE A 1 290 ? 16.922 -6.133 -1.662 1.00 58.25 290 PHE A CA 1
ATOM 2361 C C . PHE A 1 290 ? 15.781 -5.114 -1.792 1.00 58.25 290 PHE A C 1
ATOM 2363 O O . PHE A 1 290 ? 15.808 -4.257 -2.674 1.00 58.25 290 PHE A O 1
ATOM 2370 N N . TRP A 1 291 ? 14.746 -5.243 -0.962 1.00 63.69 291 TRP A N 1
ATOM 2371 C CA . TRP A 1 291 ? 13.581 -4.361 -0.981 1.00 63.69 291 TRP A CA 1
ATOM 2372 C C . TRP A 1 291 ? 13.655 -3.426 0.221 1.00 63.69 291 TRP A C 1
ATOM 2374 O O . TRP A 1 291 ? 13.346 -3.826 1.343 1.00 63.69 291 TRP A O 1
ATOM 2384 N N . ASN A 1 292 ? 14.066 -2.180 -0.019 1.00 71.88 292 ASN A N 1
ATOM 2385 C CA . ASN A 1 292 ? 14.049 -1.153 1.016 1.00 71.88 292 ASN A CA 1
ATOM 2386 C C . ASN A 1 292 ? 12.636 -0.578 1.078 1.00 71.88 292 ASN A C 1
ATOM 2388 O O . ASN A 1 292 ? 12.169 0.042 0.125 1.00 71.88 292 ASN A O 1
ATOM 2392 N N . ILE A 1 2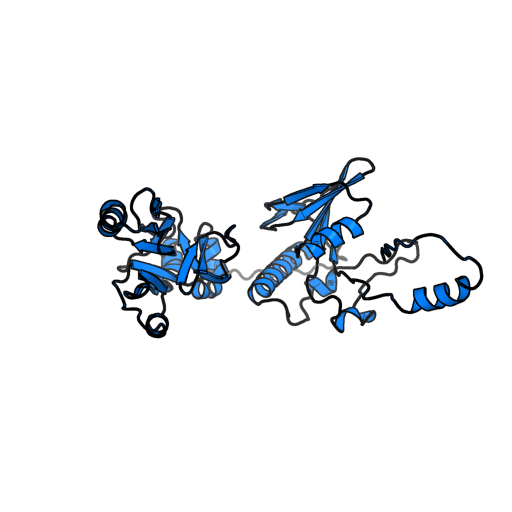93 ? 11.937 -0.822 2.181 1.00 68.00 293 ILE A N 1
ATOM 2393 C CA . ILE A 1 293 ? 10.639 -0.195 2.431 1.00 68.00 293 ILE A CA 1
ATOM 2394 C C . ILE A 1 293 ? 10.904 1.276 2.720 1.00 68.00 293 ILE A C 1
ATOM 2396 O O . ILE A 1 293 ? 11.678 1.591 3.624 1.00 68.00 293 ILE A O 1
ATOM 2400 N N . ILE A 1 294 ? 10.271 2.155 1.950 1.00 80.19 294 ILE A N 1
ATOM 2401 C CA . ILE A 1 294 ? 10.316 3.595 2.206 1.00 80.19 294 ILE A CA 1
ATOM 2402 C C . ILE A 1 294 ? 9.301 3.924 3.297 1.00 80.19 294 ILE A C 1
ATOM 2404 O O . ILE A 1 294 ? 9.622 4.618 4.257 1.00 80.19 294 ILE A O 1
ATOM 2408 N N . GLY A 1 295 ? 8.098 3.359 3.181 1.00 82.19 295 GLY A N 1
ATOM 2409 C CA . GLY A 1 295 ? 7.058 3.483 4.189 1.00 82.19 295 GLY A CA 1
ATOM 2410 C C . GLY A 1 295 ? 5.657 3.248 3.629 1.00 82.19 295 GLY A C 1
ATOM 2411 O O . GLY A 1 295 ? 5.498 2.856 2.469 1.00 82.19 295 GLY A O 1
ATOM 2412 N N . PRO A 1 296 ? 4.629 3.460 4.463 1.00 86.31 296 PRO A N 1
ATOM 2413 C CA . PRO A 1 296 ? 3.242 3.522 4.023 1.00 86.31 296 PRO A CA 1
ATOM 2414 C C . PRO A 1 296 ? 3.039 4.605 2.956 1.00 86.31 296 PRO A C 1
ATOM 2416 O O . PRO A 1 296 ? 3.498 5.733 3.124 1.00 86.31 296 PRO A O 1
ATOM 2419 N N . PHE A 1 297 ? 2.336 4.275 1.876 1.00 91.25 297 PHE A N 1
ATOM 2420 C CA . PHE A 1 297 ? 2.179 5.165 0.724 1.00 91.25 297 PHE A CA 1
ATOM 2421 C C . PHE A 1 297 ? 0.737 5.605 0.515 1.00 91.25 297 PHE A C 1
ATOM 2423 O O . PHE A 1 297 ? 0.438 6.799 0.479 1.00 91.25 297 PHE A O 1
ATOM 2430 N N . MET A 1 298 ? -0.183 4.648 0.441 1.00 95.62 298 MET A N 1
ATOM 2431 C CA . MET A 1 298 ? -1.607 4.923 0.267 1.00 95.62 298 MET A CA 1
ATOM 2432 C C . MET A 1 298 ? -2.458 3.852 0.938 1.00 95.62 298 MET A C 1
ATOM 2434 O O . MET A 1 298 ? -1.969 2.776 1.268 1.00 95.62 298 MET A O 1
ATOM 2438 N N . MET A 1 299 ? -3.743 4.133 1.105 1.00 96.38 299 MET A N 1
ATOM 2439 C CA . MET A 1 299 ? -4.745 3.140 1.475 1.00 96.38 299 MET A CA 1
ATOM 2440 C C . MET A 1 299 ? -5.504 2.688 0.226 1.00 96.38 299 MET A C 1
ATOM 2442 O O . MET A 1 299 ? -5.819 3.503 -0.645 1.00 96.38 299 MET A O 1
ATOM 2446 N N . ALA A 1 300 ? -5.831 1.402 0.149 1.00 96.50 300 ALA A N 1
ATOM 2447 C CA . ALA A 1 300 ? -6.636 0.832 -0.929 1.00 96.50 300 ALA A CA 1
ATOM 2448 C C . ALA A 1 300 ? -7.630 -0.203 -0.391 1.00 96.50 300 ALA A C 1
ATOM 2450 O O . ALA A 1 300 ? -7.498 -0.690 0.733 1.00 96.50 300 ALA A O 1
ATOM 2451 N N . ALA A 1 301 ? -8.637 -0.542 -1.194 1.00 96.25 301 ALA A N 1
ATOM 2452 C CA . ALA A 1 301 ? -9.572 -1.615 -0.874 1.00 96.25 301 ALA A CA 1
ATOM 2453 C C . ALA A 1 301 ? -9.142 -2.919 -1.551 1.00 96.25 301 ALA A C 1
ATOM 2455 O O . ALA A 1 301 ? -8.749 -2.914 -2.712 1.00 96.25 301 ALA A O 1
ATOM 2456 N N . THR A 1 302 ? -9.278 -4.055 -0.878 1.00 92.38 302 THR A N 1
ATOM 2457 C CA . THR A 1 302 ? -9.073 -5.381 -1.495 1.00 92.38 302 THR A CA 1
ATOM 2458 C C . THR A 1 302 ? -10.349 -5.931 -2.138 1.00 92.38 302 THR A C 1
ATOM 2460 O O . THR A 1 302 ? -10.285 -6.812 -2.993 1.00 92.38 302 THR A O 1
ATOM 2463 N N . THR A 1 303 ? -11.507 -5.358 -1.795 1.00 94.44 303 THR A N 1
ATOM 2464 C CA . THR A 1 303 ? -12.830 -5.774 -2.275 1.00 94.44 303 THR A CA 1
ATOM 2465 C C . THR A 1 303 ? -13.463 -4.697 -3.155 1.00 94.44 303 THR A C 1
ATOM 2467 O O . THR A 1 303 ? -13.506 -3.519 -2.793 1.00 94.44 303 THR A O 1
ATOM 2470 N N . LYS A 1 304 ? -14.017 -5.096 -4.307 1.00 97.00 304 LYS A N 1
ATOM 2471 C CA . LYS A 1 304 ? -14.701 -4.183 -5.234 1.00 97.00 304 LYS A CA 1
ATOM 2472 C C . LYS A 1 304 ? -15.897 -3.499 -4.564 1.00 97.00 304 LYS A C 1
ATOM 2474 O O . LYS A 1 304 ? -16.763 -4.159 -4.004 1.00 97.00 304 LYS A O 1
ATOM 2479 N N . GLY A 1 305 ? -15.986 -2.180 -4.705 1.00 96.81 305 GLY A N 1
ATOM 2480 C CA . GLY A 1 305 ? -17.077 -1.347 -4.192 1.00 96.81 305 GLY A CA 1
ATOM 2481 C C . GLY A 1 305 ? -16.931 -0.960 -2.719 1.00 96.81 305 GLY A C 1
ATOM 2482 O O . GLY A 1 305 ? -17.660 -0.082 -2.249 1.00 96.81 305 GLY A O 1
ATOM 2483 N N . TYR A 1 306 ? -15.979 -1.553 -1.996 1.00 97.44 306 TYR A N 1
ATOM 2484 C CA . TYR A 1 306 ? -15.758 -1.256 -0.589 1.00 97.44 306 TYR A CA 1
ATOM 2485 C C . TYR A 1 306 ? -15.282 0.187 -0.403 1.00 97.44 306 TYR A C 1
ATOM 2487 O O . TYR A 1 306 ? -14.371 0.648 -1.087 1.00 97.44 306 TYR A O 1
ATOM 2495 N N . CYS A 1 307 ? -15.953 0.931 0.479 1.00 96.94 307 CYS A N 1
ATOM 2496 C CA . CYS A 1 307 ? -15.765 2.377 0.637 1.00 96.94 307 CYS A CA 1
ATOM 2497 C C . CYS A 1 307 ? -15.732 3.148 -0.694 1.00 96.94 307 CYS A C 1
ATOM 2499 O O . CYS A 1 307 ? -14.977 4.103 -0.863 1.00 96.94 307 CYS A O 1
ATOM 2501 N N . LYS A 1 308 ? -16.581 2.714 -1.641 1.00 97.50 308 LYS A N 1
ATOM 2502 C CA . LYS A 1 308 ? -16.720 3.251 -3.003 1.00 97.50 308 LYS A CA 1
ATOM 2503 C C . LYS A 1 308 ? -15.468 3.074 -3.890 1.00 97.50 308 LYS A C 1
ATOM 2505 O O . LYS A 1 308 ? -15.438 3.579 -5.008 1.00 97.50 308 LYS A O 1
ATOM 2510 N N . ALA A 1 309 ? -14.457 2.313 -3.469 1.00 97.81 309 ALA A N 1
ATOM 2511 C CA . ALA A 1 309 ? -13.334 1.942 -4.329 1.00 97.81 309 ALA A CA 1
ATOM 2512 C C . ALA A 1 309 ? -13.776 0.851 -5.317 1.00 97.81 309 ALA A C 1
ATOM 2514 O O . ALA A 1 309 ? -14.021 -0.291 -4.936 1.00 97.81 309 ALA A O 1
ATOM 2515 N N . ASN A 1 310 ? -13.934 1.191 -6.593 1.00 97.69 310 ASN A N 1
ATOM 2516 C CA . ASN A 1 310 ? -14.549 0.323 -7.604 1.00 97.69 310 ASN A CA 1
ATOM 2517 C C . ASN A 1 310 ? -13.669 0.066 -8.835 1.00 97.69 310 ASN A C 1
ATOM 2519 O O . ASN A 1 310 ? -14.055 -0.738 -9.688 1.00 97.69 310 ASN A O 1
ATOM 2523 N N . ILE A 1 311 ? -12.507 0.714 -8.929 1.00 97.88 311 ILE A N 1
ATOM 2524 C CA . ILE A 1 311 ? -11.607 0.609 -10.076 1.00 97.88 311 ILE A CA 1
ATOM 2525 C C . ILE A 1 311 ? -10.545 -0.461 -9.791 1.00 97.88 311 ILE A C 1
ATOM 2527 O O . ILE A 1 311 ? -9.723 -0.248 -8.902 1.00 97.88 311 ILE A O 1
ATOM 2531 N N . PRO A 1 312 ? -10.535 -1.600 -10.507 1.00 97.94 312 PRO A N 1
ATOM 2532 C CA . PRO A 1 312 ? -9.546 -2.649 -10.286 1.00 97.94 312 PRO A CA 1
ATOM 2533 C C . PRO A 1 312 ? -8.163 -2.200 -10.759 1.00 97.94 312 PRO A C 1
ATOM 2535 O O . PRO A 1 312 ? -8.025 -1.689 -11.870 1.00 97.94 312 PRO A O 1
ATOM 2538 N N . VAL A 1 313 ? -7.141 -2.451 -9.946 1.00 97.31 313 VAL A N 1
ATOM 2539 C CA . VAL A 1 313 ? -5.735 -2.288 -10.317 1.00 97.31 313 VAL A CA 1
ATOM 2540 C C . VAL A 1 313 ? -5.151 -3.659 -10.612 1.00 97.31 313 VAL A C 1
ATOM 2542 O O . VAL A 1 313 ? -5.070 -4.520 -9.735 1.00 97.31 313 VAL A O 1
ATOM 2545 N N . TYR A 1 314 ? -4.748 -3.851 -11.862 1.00 97.25 314 TYR A N 1
ATOM 2546 C CA . TYR A 1 314 ? -4.070 -5.050 -12.326 1.00 97.25 314 TYR A CA 1
ATOM 2547 C C . TYR A 1 314 ? -2.563 -4.911 -12.148 1.00 97.25 314 TYR A C 1
ATOM 2549 O O . TYR A 1 314 ? -2.034 -3.818 -12.360 1.00 97.25 314 TYR A O 1
ATOM 2557 N N . ARG A 1 315 ? -1.875 -6.007 -11.814 1.00 95.44 315 ARG A N 1
ATOM 2558 C CA . ARG A 1 315 ? -0.418 -6.047 -11.656 1.00 95.44 315 ARG A CA 1
ATOM 2559 C C . ARG A 1 315 ? 0.203 -7.216 -12.411 1.00 95.44 315 ARG A C 1
ATOM 2561 O O . ARG A 1 315 ? -0.226 -8.358 -12.274 1.00 95.44 315 ARG A O 1
ATOM 2568 N N . ILE A 1 316 ? 1.285 -6.928 -13.125 1.00 95.56 316 ILE A N 1
ATOM 2569 C CA . ILE A 1 316 ? 2.194 -7.934 -13.678 1.00 95.56 316 ILE A CA 1
ATOM 2570 C C . ILE A 1 316 ? 3.637 -7.496 -13.438 1.00 95.56 316 ILE A C 1
ATOM 2572 O O . ILE A 1 316 ? 3.974 -6.319 -13.600 1.00 95.56 316 ILE A O 1
ATOM 2576 N N . ASN A 1 317 ? 4.491 -8.420 -13.011 1.00 93.44 317 ASN A N 1
ATOM 2577 C CA . ASN A 1 317 ? 5.913 -8.144 -12.832 1.00 93.44 317 ASN A CA 1
ATOM 2578 C C . ASN A 1 317 ? 6.705 -8.696 -14.013 1.00 93.44 317 ASN A C 1
ATOM 2580 O O . ASN A 1 317 ? 6.371 -9.750 -14.539 1.00 93.44 317 ASN A O 1
ATOM 2584 N N . SER A 1 318 ? 7.789 -8.020 -14.378 1.00 93.44 318 SER A N 1
ATOM 2585 C CA . SER A 1 318 ? 8.819 -8.554 -15.262 1.00 93.44 318 SER A CA 1
ATOM 2586 C C . SER A 1 318 ? 10.015 -9.036 -14.448 1.00 93.44 318 SER A C 1
ATOM 2588 O O . SER A 1 318 ? 10.599 -8.259 -13.685 1.00 93.44 318 SER A O 1
ATOM 2590 N N . ASN A 1 319 ? 10.407 -10.292 -14.660 1.00 88.88 319 ASN A N 1
ATOM 2591 C CA . ASN A 1 319 ? 11.594 -10.892 -14.051 1.00 88.88 319 ASN A CA 1
ATOM 2592 C C . ASN A 1 319 ? 12.880 -10.540 -14.820 1.00 88.88 319 ASN A C 1
ATOM 2594 O O . ASN A 1 319 ? 13.969 -10.634 -14.263 1.00 88.88 319 ASN A O 1
ATOM 2598 N N . THR A 1 320 ? 12.768 -10.112 -16.083 1.00 89.75 320 THR A N 1
ATOM 2599 C CA . THR A 1 320 ? 13.915 -9.788 -16.949 1.00 89.75 320 THR A CA 1
ATOM 2600 C C . THR A 1 320 ? 14.444 -8.379 -16.714 1.00 89.75 320 THR A C 1
ATOM 2602 O O . THR A 1 320 ? 15.654 -8.186 -16.624 1.00 89.75 320 THR A O 1
ATOM 2605 N N . VAL A 1 321 ? 13.555 -7.391 -16.572 1.00 89.19 321 VAL A N 1
ATOM 2606 C CA . VAL A 1 321 ? 13.949 -5.989 -16.329 1.00 89.19 321 VAL A CA 1
ATOM 2607 C C . VAL A 1 321 ? 13.717 -5.527 -14.893 1.00 89.19 321 VAL A C 1
ATOM 2609 O O . VAL A 1 321 ? 13.935 -4.353 -14.595 1.00 89.19 321 VAL A O 1
ATOM 2612 N N . ASN A 1 322 ? 13.291 -6.434 -14.003 1.00 88.12 322 ASN A N 1
ATOM 2613 C CA . ASN A 1 322 ? 12.894 -6.124 -12.630 1.00 88.12 322 ASN A CA 1
ATOM 2614 C C . ASN A 1 322 ? 11.949 -4.922 -12.609 1.00 88.12 322 ASN A C 1
ATOM 2616 O O . ASN A 1 322 ? 12.339 -3.859 -12.142 1.00 88.12 322 ASN A O 1
ATOM 2620 N N . ASN A 1 323 ? 10.746 -5.062 -13.174 1.00 90.81 323 ASN A N 1
ATOM 2621 C CA . ASN A 1 323 ? 9.742 -3.996 -13.199 1.00 90.81 323 ASN A CA 1
ATOM 2622 C C . ASN A 1 323 ? 8.383 -4.493 -12.700 1.00 90.81 323 ASN A C 1
ATOM 2624 O O . ASN A 1 323 ? 8.021 -5.639 -12.948 1.00 90.81 323 ASN A O 1
ATOM 2628 N N . ALA A 1 324 ? 7.607 -3.621 -12.057 1.00 92.81 324 ALA A N 1
ATOM 2629 C CA . ALA A 1 324 ? 6.208 -3.879 -11.728 1.00 92.81 324 ALA A CA 1
ATOM 2630 C C . ALA A 1 324 ? 5.298 -2.938 -12.535 1.00 92.81 324 ALA A C 1
ATOM 2632 O O . ALA A 1 324 ? 5.386 -1.710 -12.442 1.00 92.81 324 ALA A O 1
ATOM 2633 N N . PHE A 1 325 ? 4.431 -3.513 -13.365 1.00 95.19 325 PHE A N 1
ATOM 2634 C CA . PHE A 1 325 ? 3.461 -2.773 -14.162 1.00 95.19 325 PHE A CA 1
ATOM 2635 C C . PHE A 1 325 ? 2.083 -2.833 -13.506 1.00 95.19 325 PHE A C 1
ATOM 2637 O O . PHE A 1 325 ? 1.524 -3.915 -13.336 1.00 95.19 325 PHE A O 1
ATOM 2644 N N . TYR A 1 326 ? 1.543 -1.661 -13.175 1.00 96.25 326 TYR A N 1
ATOM 2645 C CA . TYR A 1 326 ? 0.203 -1.467 -12.649 1.00 96.25 326 TYR A CA 1
ATOM 2646 C C . TYR A 1 326 ? -0.626 -0.662 -13.647 1.00 96.25 326 TYR A C 1
ATOM 2648 O O . TYR A 1 326 ? -0.180 0.338 -14.228 1.00 96.25 326 TYR A O 1
ATOM 2656 N N . THR A 1 327 ? -1.864 -1.092 -13.848 1.00 96.69 327 THR A N 1
ATOM 2657 C CA . THR A 1 327 ? -2.815 -0.411 -14.725 1.00 96.69 327 THR A CA 1
ATOM 2658 C C . THR A 1 327 ? -4.238 -0.668 -14.263 1.00 96.69 327 THR A C 1
ATOM 2660 O O . THR A 1 327 ? -4.525 -1.699 -13.665 1.00 96.69 327 THR A O 1
ATOM 2663 N N . THR A 1 328 ? -5.146 0.249 -14.567 1.00 97.19 328 THR A N 1
ATOM 2664 C CA . THR A 1 328 ? -6.594 0.044 -14.404 1.00 97.19 328 THR A CA 1
ATOM 2665 C C . THR A 1 328 ? -7.279 -0.308 -15.721 1.00 97.19 328 THR A C 1
ATOM 2667 O O . THR A 1 328 ? -8.428 -0.750 -15.741 1.00 97.19 328 THR A O 1
ATOM 2670 N N . ASN A 1 329 ? -6.558 -0.182 -16.839 1.00 97.12 329 ASN A N 1
ATOM 2671 C CA . ASN A 1 329 ? -7.028 -0.590 -18.151 1.00 97.12 329 ASN A CA 1
ATOM 2672 C C . ASN A 1 329 ? -6.739 -2.082 -18.384 1.00 97.12 329 ASN A C 1
ATOM 2674 O O . ASN A 1 329 ? -5.589 -2.489 -18.556 1.00 97.12 329 ASN A O 1
ATOM 2678 N N . LYS A 1 330 ? -7.802 -2.890 -18.439 1.00 97.44 330 LYS A N 1
ATOM 2679 C CA . LYS A 1 330 ? -7.719 -4.336 -18.697 1.00 97.44 330 LYS A CA 1
ATOM 2680 C C . LYS A 1 330 ? -7.106 -4.666 -20.066 1.00 97.44 330 LYS A C 1
ATOM 2682 O O . LYS A 1 330 ? -6.457 -5.698 -20.199 1.00 97.44 330 LYS A O 1
ATOM 2687 N N . GLN A 1 331 ? -7.288 -3.814 -21.077 1.00 97.81 331 GLN A N 1
ATOM 2688 C CA . GLN A 1 331 ? -6.679 -4.019 -22.395 1.00 97.81 331 GLN A CA 1
ATOM 2689 C C . GLN A 1 331 ? -5.163 -3.826 -22.334 1.00 97.81 331 GLN A C 1
ATOM 2691 O O . GLN A 1 331 ? -4.440 -4.696 -22.804 1.00 97.81 331 GLN A O 1
ATOM 2696 N N . ASP A 1 332 ? -4.681 -2.764 -21.675 1.00 96.19 332 ASP A N 1
ATOM 2697 C CA . ASP A 1 332 ? -3.239 -2.551 -21.461 1.00 96.19 332 ASP A CA 1
ATOM 2698 C C . ASP A 1 332 ? -2.625 -3.720 -20.686 1.00 96.19 332 ASP A C 1
ATOM 2700 O O . ASP A 1 332 ? -1.537 -4.186 -21.013 1.00 96.19 332 ASP A O 1
ATOM 2704 N N . TYR A 1 333 ? -3.339 -4.217 -19.673 1.00 97.25 333 TYR A N 1
ATOM 2705 C CA . TYR A 1 333 ? -2.918 -5.377 -18.897 1.00 97.25 333 TYR A CA 1
ATOM 2706 C C . TYR A 1 333 ? -2.743 -6.624 -19.771 1.00 97.25 333 TYR A C 1
ATOM 2708 O O . TYR A 1 333 ? -1.682 -7.249 -19.768 1.00 97.25 333 TYR A O 1
ATOM 2716 N N . ASN A 1 334 ? -3.769 -6.955 -20.558 1.00 97.44 334 ASN A N 1
ATOM 2717 C CA . ASN A 1 334 ? -3.739 -8.101 -21.460 1.00 97.44 334 ASN A CA 1
ATOM 2718 C C . ASN A 1 334 ? -2.651 -7.948 -22.526 1.00 97.44 334 ASN A C 1
ATOM 2720 O O . ASN A 1 334 ? -1.948 -8.915 -22.808 1.00 97.44 334 ASN A O 1
ATOM 2724 N N . LYS A 1 335 ? -2.478 -6.739 -23.071 1.00 96.75 335 LYS A N 1
ATOM 2725 C CA . LYS A 1 335 ? -1.435 -6.426 -24.047 1.00 96.75 335 LYS A CA 1
ATOM 2726 C C . LYS A 1 335 ? -0.047 -6.683 -23.471 1.00 96.75 335 LYS A C 1
ATOM 2728 O O . LYS A 1 335 ? 0.721 -7.428 -24.064 1.00 96.75 335 LYS A O 1
ATOM 2733 N N . MET A 1 336 ? 0.256 -6.155 -22.282 1.00 95.44 336 MET A N 1
ATOM 2734 C CA . MET A 1 336 ? 1.546 -6.408 -21.626 1.00 95.44 336 MET A CA 1
ATOM 2735 C C . MET A 1 336 ? 1.765 -7.904 -21.387 1.00 95.44 336 MET A C 1
ATOM 2737 O O . MET A 1 336 ? 2.821 -8.431 -21.704 1.00 95.44 336 MET A O 1
ATOM 2741 N N . LYS A 1 337 ? 0.745 -8.616 -20.900 1.00 95.44 337 LYS A N 1
ATOM 2742 C CA . LYS A 1 337 ? 0.831 -10.058 -20.634 1.00 95.44 337 LYS A CA 1
ATOM 2743 C C . LYS A 1 337 ? 1.039 -10.918 -21.892 1.00 95.44 337 LYS A C 1
ATOM 2745 O O . LYS A 1 337 ? 1.567 -12.021 -21.774 1.00 95.44 337 LYS A O 1
ATOM 2750 N N . THR A 1 338 ? 0.581 -10.484 -23.065 1.00 95.50 338 THR A N 1
ATOM 2751 C CA . THR A 1 338 ? 0.539 -11.336 -24.272 1.00 95.50 338 THR A CA 1
ATOM 2752 C C . THR A 1 338 ? 1.513 -10.916 -25.365 1.00 95.50 338 THR A C 1
ATOM 2754 O O . THR A 1 338 ? 2.037 -11.784 -26.056 1.00 95.50 338 THR A O 1
ATOM 2757 N N . GLU A 1 339 ? 1.784 -9.620 -25.504 1.00 96.06 339 GLU A N 1
ATOM 2758 C CA . GLU A 1 339 ? 2.587 -9.063 -26.598 1.00 96.06 339 GLU A CA 1
ATOM 2759 C C . GLU A 1 339 ? 3.965 -8.572 -26.139 1.00 96.06 339 GLU A C 1
ATOM 2761 O O . GLU A 1 339 ? 4.881 -8.480 -26.951 1.00 96.06 339 GLU A O 1
ATOM 2766 N N . ASP A 1 340 ? 4.139 -8.245 -24.855 1.00 95.62 340 ASP A N 1
ATOM 2767 C CA . ASP A 1 340 ? 5.407 -7.722 -24.350 1.00 95.62 340 ASP A CA 1
ATOM 2768 C C . ASP A 1 340 ? 6.300 -8.850 -23.817 1.00 95.62 340 ASP A C 1
ATOM 2770 O O . ASP A 1 340 ? 6.008 -9.497 -22.804 1.00 95.62 340 ASP A O 1
ATOM 2774 N N . ASP A 1 341 ? 7.439 -9.057 -24.482 1.00 95.94 341 ASP A N 1
ATOM 2775 C CA . ASP A 1 341 ? 8.406 -10.110 -24.155 1.00 95.94 341 ASP A CA 1
ATOM 2776 C C . ASP A 1 341 ? 8.921 -10.065 -22.711 1.00 95.94 341 ASP A C 1
ATOM 2778 O O . ASP A 1 341 ? 9.398 -11.078 -22.196 1.00 95.94 341 ASP A O 1
ATOM 2782 N N . ARG A 1 342 ? 8.815 -8.916 -22.036 1.00 94.06 342 ARG A N 1
ATOM 2783 C CA . ARG A 1 342 ? 9.260 -8.742 -20.651 1.00 94.06 342 ARG A CA 1
ATOM 2784 C C . ARG A 1 342 ? 8.272 -9.319 -19.639 1.00 94.06 342 ARG A C 1
ATOM 2786 O O . ARG A 1 342 ? 8.693 -9.613 -18.522 1.00 94.06 342 ARG A O 1
ATOM 2793 N N . TYR A 1 343 ? 6.993 -9.447 -19.994 1.00 94.50 343 TYR A N 1
ATOM 2794 C CA . TYR A 1 343 ? 5.908 -9.806 -19.068 1.00 94.50 343 TYR A CA 1
ATOM 2795 C C . TYR A 1 343 ? 5.146 -11.075 -19.460 1.00 94.50 343 TYR A C 1
ATOM 2797 O O . TYR A 1 343 ? 4.329 -11.551 -18.673 1.00 94.50 343 TYR A O 1
ATOM 2805 N N . LYS A 1 344 ? 5.391 -11.635 -20.648 1.00 92.88 344 LYS A N 1
ATOM 2806 C CA . LYS A 1 344 ? 4.756 -12.886 -21.077 1.00 92.88 344 LYS A CA 1
ATOM 2807 C C . LYS A 1 344 ? 5.009 -14.051 -20.103 1.00 92.88 344 LYS A C 1
ATOM 2809 O O . LYS A 1 344 ? 5.998 -14.024 -19.360 1.00 92.88 344 LYS A O 1
ATOM 2814 N N . PRO A 1 345 ? 4.163 -15.101 -20.111 1.00 91.81 345 PRO A N 1
ATOM 2815 C CA . PRO A 1 345 ? 4.372 -16.286 -19.281 1.00 91.81 345 PRO A CA 1
ATOM 2816 C C . PRO A 1 345 ? 5.806 -16.828 -19.394 1.00 91.81 345 PRO A C 1
ATOM 2818 O O . PRO A 1 345 ? 6.326 -17.003 -20.494 1.00 91.81 345 PRO A O 1
ATOM 2821 N N . GLY A 1 346 ? 6.453 -17.052 -18.248 1.00 89.81 346 GLY A N 1
ATOM 2822 C CA . GLY A 1 346 ? 7.860 -17.466 -18.152 1.00 89.81 346 GLY A CA 1
ATOM 2823 C C . GLY A 1 346 ? 8.869 -16.313 -18.040 1.00 89.81 346 GLY A C 1
ATOM 2824 O O . GLY A 1 346 ? 9.944 -16.515 -17.483 1.00 89.81 346 GLY A O 1
ATOM 2825 N N . ALA A 1 347 ? 8.522 -15.102 -18.489 1.00 90.56 347 ALA A N 1
ATOM 2826 C CA . ALA A 1 347 ? 9.338 -13.892 -18.328 1.00 90.56 347 ALA A CA 1
ATOM 2827 C C . ALA A 1 347 ? 8.838 -12.968 -17.201 1.00 90.56 347 ALA A C 1
ATOM 2829 O O . ALA A 1 347 ? 9.586 -12.106 -16.731 1.00 90.56 347 ALA A O 1
ATOM 2830 N N . GLY A 1 348 ? 7.597 -13.156 -16.747 1.00 89.94 348 GLY A N 1
ATOM 2831 C CA . GLY A 1 348 ? 6.968 -12.351 -15.708 1.00 89.94 348 GLY A CA 1
ATOM 2832 C C . GLY A 1 348 ? 6.027 -13.130 -14.792 1.00 89.94 348 GLY A C 1
ATOM 2833 O O . GLY A 1 348 ? 5.645 -14.263 -15.089 1.00 89.94 348 GLY A O 1
ATOM 2834 N N . ASP A 1 349 ? 5.646 -12.483 -13.692 1.00 92.56 349 ASP A N 1
ATOM 2835 C CA . ASP A 1 349 ? 4.701 -12.999 -12.700 1.00 92.56 349 ASP A CA 1
ATOM 2836 C C . ASP A 1 349 ? 3.360 -12.250 -12.842 1.00 92.56 349 ASP A C 1
ATOM 2838 O O . ASP A 1 349 ? 3.302 -11.027 -12.670 1.00 92.56 349 ASP A O 1
ATOM 2842 N N . ASP A 1 350 ? 2.287 -12.978 -13.155 1.00 94.31 350 ASP A N 1
ATOM 2843 C CA . ASP A 1 350 ? 0.914 -12.467 -13.288 1.00 94.31 350 ASP A CA 1
ATOM 2844 C C . ASP A 1 350 ? 0.196 -12.508 -11.930 1.00 94.31 350 ASP A C 1
ATOM 2846 O O . ASP A 1 350 ? 0.007 -13.583 -11.361 1.00 94.31 350 ASP A O 1
ATOM 2850 N N . PHE A 1 351 ? -0.215 -11.343 -11.419 1.00 93.69 351 PHE A N 1
ATOM 2851 C CA . PHE A 1 351 ? -0.944 -11.233 -10.148 1.00 93.69 351 PHE A CA 1
ATOM 2852 C C . PHE A 1 351 ? -2.439 -10.952 -10.330 1.00 93.69 351 PHE A C 1
ATOM 2854 O O . PHE A 1 351 ? -3.180 -10.933 -9.350 1.00 93.69 351 PHE A O 1
ATOM 2861 N N . GLY A 1 352 ? -2.907 -10.700 -11.554 1.00 96.12 352 GLY A N 1
ATOM 2862 C CA . GLY A 1 352 ? -4.276 -10.265 -11.802 1.00 96.12 352 GLY A CA 1
ATOM 2863 C C . GLY A 1 352 ? -4.611 -8.960 -11.075 1.00 96.12 352 GLY A C 1
ATOM 2864 O O . GLY A 1 352 ? -3.839 -8.002 -11.110 1.00 96.12 352 GLY A O 1
ATOM 2865 N N . ILE A 1 353 ? -5.791 -8.906 -10.451 1.00 96.19 353 ILE A N 1
ATOM 2866 C CA . ILE A 1 353 ? -6.239 -7.756 -9.653 1.00 96.19 353 ILE A CA 1
ATOM 2867 C C . ILE A 1 353 ? -5.606 -7.844 -8.266 1.00 96.19 353 ILE A C 1
ATOM 2869 O O . ILE A 1 353 ? -5.813 -8.829 -7.564 1.00 96.19 353 ILE A O 1
ATOM 2873 N N . VAL A 1 354 ? -4.901 -6.791 -7.856 1.00 95.19 354 VAL A N 1
ATOM 2874 C CA . VAL A 1 354 ? -4.234 -6.731 -6.544 1.00 95.19 354 VAL A CA 1
ATOM 2875 C C . VAL A 1 354 ? -4.974 -5.869 -5.524 1.00 95.19 354 VAL A C 1
ATOM 2877 O O . VAL A 1 354 ? -4.917 -6.152 -4.335 1.00 95.19 354 VAL A O 1
ATOM 2880 N N . PHE A 1 355 ? -5.680 -4.829 -5.968 1.00 96.19 355 PHE A N 1
ATOM 2881 C CA . PHE A 1 355 ? -6.520 -3.975 -5.123 1.00 96.19 355 PHE A CA 1
ATOM 2882 C C . PHE A 1 355 ? -7.454 -3.115 -5.986 1.00 96.19 355 PHE A C 1
ATOM 2884 O O . PHE A 1 355 ? -7.395 -3.139 -7.218 1.00 96.19 355 PHE A O 1
ATOM 2891 N N . TYR A 1 356 ? -8.321 -2.348 -5.333 1.00 97.62 356 TYR A N 1
ATOM 2892 C CA . TYR A 1 356 ? -9.273 -1.419 -5.920 1.00 97.62 356 TYR A CA 1
ATOM 2893 C C . TYR A 1 356 ? -9.009 0.000 -5.423 1.00 97.62 356 TYR A C 1
ATOM 2895 O O . TYR A 1 356 ? -8.749 0.230 -4.240 1.00 97.62 356 TYR A O 1
ATOM 2903 N N . ILE A 1 357 ? -9.114 0.949 -6.348 1.00 97.56 357 ILE A N 1
ATOM 2904 C CA . ILE A 1 357 ? -8.954 2.384 -6.110 1.00 97.56 357 ILE A CA 1
ATOM 2905 C C . ILE A 1 357 ? -10.212 3.148 -6.554 1.00 97.56 357 ILE A C 1
ATOM 2907 O O . ILE A 1 357 ? -11.196 2.550 -7.007 1.00 97.56 357 ILE A O 1
ATOM 2911 N N . TRP A 1 358 ? -10.211 4.470 -6.401 1.00 97.81 358 TRP A N 1
ATOM 2912 C CA . TRP A 1 358 ? -11.372 5.318 -6.667 1.00 97.81 358 TRP A CA 1
ATOM 2913 C C . TRP A 1 358 ? -11.367 5.883 -8.090 1.00 97.81 358 TRP A C 1
ATOM 2915 O O . TRP A 1 358 ? -10.319 6.118 -8.697 1.00 97.81 358 TRP A O 1
ATOM 2925 N N . SER A 1 359 ? -12.574 6.106 -8.615 1.00 93.75 359 SER A N 1
ATOM 2926 C CA . SER A 1 359 ? -12.804 6.801 -9.882 1.00 93.75 359 SER A CA 1
ATOM 2927 C C . SER A 1 359 ? -12.332 8.256 -9.825 1.00 93.75 359 SER A C 1
ATOM 2929 O O . SER A 1 359 ? -12.339 8.895 -8.772 1.00 93.75 359 SER A O 1
ATOM 2931 N N . THR A 1 360 ? -11.974 8.807 -10.984 1.00 79.94 360 THR A N 1
ATOM 2932 C CA . THR A 1 360 ? -11.670 10.233 -11.147 1.00 79.94 360 THR A CA 1
ATOM 2933 C C . THR A 1 360 ? -12.913 11.124 -11.121 1.00 79.94 360 THR A C 1
ATOM 2935 O O . THR A 1 360 ? -12.776 12.324 -10.897 1.00 79.94 360 THR A O 1
ATOM 2938 N N . SER A 1 361 ? -14.098 10.545 -11.326 1.00 72.31 361 SER A N 1
ATOM 2939 C CA . SER A 1 361 ? -15.378 11.241 -11.486 1.00 72.31 361 SER A CA 1
ATOM 2940 C C . SER A 1 361 ? -16.295 10.919 -10.303 1.00 72.31 361 SER A C 1
ATOM 2942 O O . SER A 1 361 ? -16.792 9.794 -10.224 1.00 72.31 361 SER A O 1
ATOM 2944 N N . TYR A 1 362 ? -16.484 11.878 -9.395 1.00 55.72 362 TYR A N 1
ATOM 2945 C CA . TYR A 1 362 ? -17.428 11.823 -8.272 1.00 55.72 362 TYR A CA 1
ATOM 2946 C C . TYR A 1 362 ? -18.198 13.128 -8.151 1.00 55.72 362 TYR A C 1
ATOM 2948 O O . TYR A 1 362 ? -17.577 14.178 -8.435 1.00 55.72 362 TYR A O 1
#